Protein AF-A0A423WS74-F1 (afdb_monomer)

InterPro domains:
  IPR000537 UbiA prenyltransferase [PF01040] (97-238)
  IPR050475 Prenyltransferase/isoprenoid biosynthesis [PTHR42723] (94-233)

Solvent-accessible surface area (backbone atoms only — not comparable to full-atom values): 12911 Å² total; per-residue (Å²): 140,83,86,83,82,76,84,76,83,70,72,75,65,72,58,51,62,57,56,49,52,52,49,52,53,50,51,53,43,74,60,34,57,87,48,35,70,78,45,40,48,55,26,36,47,46,2,47,52,46,46,66,75,40,63,63,38,32,36,95,57,100,60,76,74,75,57,65,67,62,33,58,71,24,44,66,56,20,47,48,55,40,50,45,53,45,43,52,41,43,53,54,66,54,63,52,95,79,70,84,81,67,54,58,69,54,46,54,57,50,46,71,50,49,51,59,49,33,47,51,47,24,48,75,52,55,32,34,67,33,44,51,51,45,54,51,47,44,42,42,31,53,78,70,43,34,59,56,36,53,68,55,25,39,49,52,52,15,52,40,49,27,33,46,27,50,27,17,25,36,30,19,67,28,80,97,57,52,70,14,74,56,29,49,49,52,31,51,51,53,19,50,52,38,50,54,42,53,69,62,56,49,65,76,42,47,69,60,31,58,75,70,68,46,40,43,57,36,72,66,71,28,56,67,55,40,54,51,48,31,54,52,44,54,53,48,70,73,75,108

Sequence (240 aa):
MKSTDLPSPSLKGLFKPFSHIFFILHLIWDFVESDFVTFAVPNTAFGVIGAMASSVLVGEAPFPAQPTLQILQRLPNVVAFNVANLLVFDLANQRSPDSGKITMDQTRRCMLIVIPATLALNYALGPWRQGLFIMVLTWLYNDLRGGDEVFLRELIIAVAYGMFNSGSLIVAVGPGNSLSPLGLVWTVVVSGIILTTMQIQDLKDQDGDRTRGRKTIAVYLGEWVSRTSIAFFICFWSCS

Foldseek 3Di:
DDDDDDDDDDPVVVCVVVVVVVVVVVVLCVQCVVCCVVFLVVLLCLQLVVLVVACQQWPPDVDHRDPSVLLVVLSVLLSVLRSLLSSLLSLLQPCDCPPPPDGNVRSVVVNVVSLVVSLVSLVVLALNVLSVVSVVLSCCVRVVVLQQDALSVLLSVLVNSLSSNLSSNDSSNGPPIHTDPVNNVVSNLSSVLSSQAVLVVCLVCVVVCVVVVRDYCCNPVHVVVSVVSNVVSVVVSVPD

Nearest PDB structures (foldseek):
  4od4-assembly1_A  TM=6.468E-01  e=4.380E-03  Aeropyrum pernix K1
  7q83-assembly1_B  TM=3.026E-01  e=7.927E+00  Saccharomyces cerevisiae S288C
  7ytb-assembly1_A  TM=2.190E-01  e=6.893E+00  Bdellovibrio

Structure (mmCIF, N/CA/C/O backbone):
data_AF-A0A423WS74-F1
#
_entry.id   AF-A0A423WS74-F1
#
loop_
_atom_site.group_PDB
_atom_site.id
_atom_site.type_symbol
_atom_site.label_atom_id
_atom_site.label_alt_id
_atom_site.label_comp_id
_atom_site.label_asym_id
_atom_site.label_entity_id
_atom_site.label_seq_id
_atom_site.pdbx_PDB_ins_code
_atom_site.Cartn_x
_atom_site.Cartn_y
_atom_site.Cartn_z
_atom_site.occupancy
_atom_site.B_iso_or_equiv
_atom_site.auth_seq_id
_atom_site.auth_comp_id
_atom_site.auth_asym_id
_atom_site.auth_atom_id
_atom_site.pdbx_PDB_model_num
ATOM 1 N N . MET A 1 1 ? -6.230 69.027 -21.672 1.00 40.22 1 MET A N 1
ATOM 2 C CA . MET A 1 1 ? -5.255 67.919 -21.639 1.00 40.22 1 MET A CA 1
ATOM 3 C C . MET A 1 1 ? -5.550 67.096 -20.385 1.00 40.22 1 MET A C 1
ATOM 5 O O . MET A 1 1 ? -5.214 67.533 -19.296 1.00 40.22 1 MET A O 1
ATOM 9 N N . LYS A 1 2 ? -6.330 66.011 -20.506 1.00 37.56 2 LYS A N 1
ATOM 10 C CA . LYS A 1 2 ? -6.640 65.078 -19.404 1.00 37.56 2 LYS A CA 1
ATOM 11 C C . LYS A 1 2 ? -5.720 63.869 -19.580 1.00 37.56 2 LYS A C 1
ATOM 13 O O . LYS A 1 2 ? -5.834 63.193 -20.597 1.00 37.56 2 LYS A O 1
ATOM 18 N N . SER A 1 3 ? -4.802 63.655 -18.640 1.00 38.88 3 SER A N 1
ATOM 19 C CA . SER A 1 3 ? -3.981 62.443 -18.566 1.00 38.88 3 SER A CA 1
ATOM 20 C C . SER A 1 3 ? -4.847 61.299 -18.045 1.00 38.88 3 SER A C 1
ATOM 22 O O . SER A 1 3 ? -5.446 61.418 -16.978 1.00 38.88 3 SER A O 1
ATOM 24 N N . THR A 1 4 ? -4.970 60.235 -18.829 1.00 46.78 4 THR A N 1
ATOM 25 C CA . THR A 1 4 ? -5.604 58.970 -18.453 1.00 46.78 4 THR A CA 1
ATOM 26 C C . THR A 1 4 ? -4.542 58.046 -17.866 1.00 46.78 4 THR A C 1
ATOM 28 O O . THR A 1 4 ? -3.766 57.462 -18.622 1.00 46.78 4 THR A O 1
ATOM 31 N N . ASP A 1 5 ? -4.517 57.897 -16.543 1.00 45.22 5 ASP A N 1
ATOM 32 C CA . ASP A 1 5 ? -3.713 56.866 -15.885 1.00 45.22 5 ASP A CA 1
ATOM 33 C C . ASP A 1 5 ? -4.444 55.518 -15.970 1.00 45.22 5 ASP A C 1
ATOM 35 O O . ASP A 1 5 ? -5.556 55.349 -15.465 1.00 45.22 5 ASP A O 1
ATOM 39 N N . LEU A 1 6 ? -3.822 54.556 -16.654 1.00 49.06 6 LEU A N 1
ATOM 40 C CA . LEU A 1 6 ? -4.235 53.153 -16.674 1.00 49.06 6 LEU A CA 1
ATOM 41 C C . LEU A 1 6 ? -3.930 52.508 -15.309 1.00 49.06 6 LEU A C 1
ATOM 43 O O . LEU A 1 6 ? -2.833 52.712 -14.782 1.00 49.06 6 LEU A O 1
ATOM 47 N N . PRO A 1 7 ? -4.836 51.697 -14.732 1.00 47.56 7 PRO A N 1
ATOM 48 C CA . PRO A 1 7 ? -4.556 51.020 -13.474 1.00 47.56 7 PRO A CA 1
ATOM 49 C C . PRO A 1 7 ? -3.470 49.957 -13.671 1.00 47.56 7 PRO A C 1
ATOM 51 O O . PRO A 1 7 ? -3.565 49.091 -14.544 1.00 47.56 7 PRO A O 1
ATOM 54 N N . SER A 1 8 ? -2.438 50.013 -12.829 1.00 54.38 8 SER A N 1
ATOM 55 C CA . SER A 1 8 ? -1.399 48.992 -12.751 1.00 54.38 8 SER A CA 1
ATOM 56 C C . SER A 1 8 ? -1.984 47.670 -12.220 1.00 54.38 8 SER A C 1
ATOM 58 O O . SER A 1 8 ? -2.780 47.673 -11.274 1.00 54.38 8 SER A O 1
ATOM 60 N N . PRO A 1 9 ? -1.624 46.512 -12.803 1.00 50.22 9 PRO A N 1
ATOM 61 C CA . PRO A 1 9 ? -2.136 45.228 -12.344 1.00 50.22 9 PRO A CA 1
ATOM 62 C C . PRO A 1 9 ? -1.593 44.924 -10.942 1.00 50.22 9 PRO A C 1
ATOM 64 O O . PRO A 1 9 ? -0.385 44.903 -10.708 1.00 50.22 9 PRO A O 1
ATOM 67 N N . SER A 1 10 ? -2.492 44.688 -9.982 1.00 54.34 10 SER A N 1
ATOM 68 C CA . SER A 1 10 ? -2.097 44.400 -8.603 1.00 54.34 10 SER A CA 1
ATOM 69 C C . SER A 1 10 ? -1.362 43.052 -8.524 1.00 54.34 10 SER A C 1
ATOM 71 O O . SER A 1 10 ? -1.938 41.999 -8.807 1.00 54.34 10 SER A O 1
ATOM 73 N N . LEU A 1 11 ? -0.111 43.067 -8.055 1.00 54.25 11 LEU A N 1
ATOM 74 C CA . LEU A 1 11 ? 0.723 41.875 -7.822 1.00 54.25 11 LEU A CA 1
ATOM 75 C C . LEU A 1 11 ? 0.163 40.916 -6.746 1.00 54.25 11 LEU A C 1
ATOM 77 O O . LEU A 1 11 ? 0.663 39.806 -6.577 1.00 54.25 11 LEU A O 1
ATOM 81 N N . LYS A 1 12 ? -0.912 41.295 -6.039 1.00 48.72 12 LYS A N 1
ATOM 82 C CA . LYS A 1 12 ? -1.562 40.484 -4.990 1.00 48.72 12 LYS A CA 1
ATOM 83 C C . LYS A 1 12 ? -2.271 39.227 -5.522 1.00 48.72 12 LYS A C 1
ATOM 85 O O . LYS A 1 12 ? -2.597 38.341 -4.737 1.00 48.72 12 LYS A O 1
ATOM 90 N N . GLY A 1 13 ? -2.514 39.134 -6.832 1.00 49.34 13 GLY A N 1
ATOM 91 C CA . GLY A 1 13 ? -3.117 37.951 -7.460 1.00 49.34 13 GLY A CA 1
ATOM 92 C C . GLY A 1 13 ? -2.144 36.785 -7.671 1.00 49.34 13 GLY A C 1
ATOM 93 O O . GLY A 1 13 ? -2.571 35.635 -7.655 1.00 49.34 13 GLY A O 1
ATOM 94 N N . LEU A 1 14 ? -0.842 37.064 -7.811 1.00 48.81 14 LEU A N 1
ATOM 95 C CA . LEU A 1 14 ? 0.159 36.069 -8.221 1.00 48.81 14 LEU A CA 1
ATOM 96 C C . LEU A 1 14 ? 0.597 35.134 -7.075 1.00 48.81 14 LEU A C 1
ATOM 98 O O . LEU A 1 14 ? 1.000 34.002 -7.323 1.00 48.81 14 LEU A O 1
ATOM 102 N N . PHE A 1 15 ? 0.464 35.576 -5.819 1.00 50.53 15 PHE A N 1
ATOM 103 C CA . PHE A 1 15 ? 0.853 34.804 -4.627 1.00 50.53 15 PHE A CA 1
ATOM 104 C C . PHE A 1 15 ? -0.243 33.857 -4.097 1.00 50.53 15 PHE A C 1
ATOM 106 O O . PHE A 1 15 ? 0.057 32.941 -3.335 1.00 50.53 15 PHE A O 1
ATOM 113 N N . LYS A 1 16 ? -1.504 34.031 -4.520 1.00 54.81 16 LYS A N 1
ATOM 114 C CA . LYS A 1 16 ? -2.634 33.164 -4.133 1.00 54.81 16 LYS A CA 1
ATOM 115 C C . LYS A 1 16 ? -2.539 31.709 -4.629 1.00 54.81 16 LYS A C 1
ATOM 117 O O . LYS A 1 16 ? -2.790 30.808 -3.832 1.00 54.81 16 LYS A O 1
ATOM 122 N N . PRO A 1 17 ? -2.197 31.409 -5.898 1.00 60.09 17 PRO A N 1
ATOM 123 C CA . PRO A 1 17 ? -2.147 30.018 -6.362 1.00 60.09 17 PRO A CA 1
ATOM 124 C C . PRO A 1 17 ? -1.075 29.204 -5.630 1.00 60.09 17 PRO A C 1
ATOM 126 O O . PRO A 1 17 ? -1.306 28.047 -5.294 1.00 60.09 17 PRO A O 1
ATOM 129 N N . PHE A 1 18 ? 0.057 29.831 -5.304 1.00 61.19 18 PHE A N 1
ATOM 130 C CA . PHE A 1 18 ? 1.142 29.185 -4.571 1.00 61.19 18 PHE A CA 1
ATOM 131 C C . PHE A 1 18 ? 0.709 28.794 -3.149 1.00 61.19 18 PHE A C 1
ATOM 133 O O . PHE A 1 18 ? 0.946 27.664 -2.729 1.00 61.19 18 PHE A O 1
ATOM 140 N N . SER A 1 19 ? -0.027 29.666 -2.442 1.00 74.88 19 SER A N 1
ATOM 141 C CA . SER A 1 19 ? -0.588 29.323 -1.127 1.00 74.88 19 SER A CA 1
ATOM 142 C C . SER A 1 19 ? -1.640 28.212 -1.197 1.00 74.88 19 SER A C 1
ATOM 144 O O . SER A 1 19 ? -1.730 27.402 -0.280 1.00 74.88 19 SER A O 1
ATOM 146 N N . HIS A 1 20 ? -2.413 28.132 -2.286 1.00 78.69 20 HIS A N 1
ATOM 147 C CA . HIS A 1 20 ? -3.402 27.066 -2.473 1.00 78.69 20 HIS A CA 1
ATOM 148 C C . HIS A 1 20 ? -2.763 25.706 -2.770 1.00 78.69 20 HIS A C 1
ATOM 150 O O . HIS A 1 20 ? -3.229 24.703 -2.240 1.00 78.69 20 HIS A O 1
ATOM 156 N N . ILE A 1 21 ? -1.688 25.659 -3.563 1.00 82.31 21 ILE A N 1
ATOM 157 C CA . ILE A 1 21 ? -0.956 24.411 -3.828 1.00 82.31 21 ILE A CA 1
ATOM 158 C C . ILE A 1 21 ? -0.353 23.867 -2.533 1.00 82.31 21 ILE A C 1
ATOM 160 O O . ILE A 1 21 ? -0.563 22.701 -2.214 1.00 82.31 21 ILE A O 1
ATOM 164 N N . PHE A 1 22 ? 0.336 24.708 -1.755 1.00 85.31 22 PHE A N 1
ATOM 165 C CA . PHE A 1 22 ? 0.881 24.288 -0.463 1.00 85.31 22 PHE A CA 1
ATOM 166 C C . PHE A 1 22 ? -0.205 23.822 0.501 1.00 85.31 22 PHE A C 1
ATOM 168 O O . PHE A 1 22 ? -0.025 22.808 1.164 1.00 85.31 22 PHE A O 1
ATOM 175 N N . PHE A 1 23 ? -1.346 24.512 0.537 1.00 81.50 23 PHE A N 1
ATOM 176 C CA . PHE A 1 23 ? -2.487 24.084 1.337 1.00 81.50 23 PHE A CA 1
ATOM 177 C C . PHE A 1 23 ? -3.006 22.702 0.915 1.00 81.50 23 PHE A C 1
ATOM 179 O O . PHE A 1 23 ? -3.227 21.854 1.769 1.00 81.50 23 PHE A O 1
ATOM 186 N N . ILE A 1 24 ? -3.156 22.444 -0.389 1.00 82.38 24 ILE A N 1
ATOM 187 C CA . ILE A 1 24 ? -3.605 21.139 -0.897 1.00 82.38 24 ILE A CA 1
ATOM 188 C C . ILE A 1 24 ? -2.583 20.045 -0.578 1.00 82.38 24 ILE A C 1
ATOM 190 O O . ILE A 1 24 ? -2.973 18.968 -0.142 1.00 82.38 24 ILE A O 1
ATOM 194 N N . LEU A 1 25 ? -1.287 20.306 -0.761 1.00 86.75 25 LEU A N 1
ATOM 195 C CA . LEU A 1 25 ? -0.232 19.343 -0.432 1.00 86.75 25 LEU A CA 1
ATOM 196 C C . LEU A 1 25 ? -0.194 19.033 1.065 1.00 86.75 25 LEU A C 1
ATOM 198 O O . LEU A 1 25 ? -0.059 17.874 1.442 1.00 86.75 25 LEU A O 1
ATOM 202 N N . HIS A 1 26 ? -0.355 20.054 1.905 1.00 85.38 26 HIS A N 1
ATOM 203 C CA . HIS A 1 26 ? -0.438 19.882 3.348 1.00 85.38 26 HIS A CA 1
ATOM 204 C C . HIS A 1 26 ? -1.682 19.085 3.742 1.00 85.38 26 HIS A C 1
ATOM 206 O O . HIS A 1 26 ? -1.598 18.183 4.561 1.00 85.38 26 HIS A O 1
ATOM 212 N N . LEU A 1 27 ? -2.816 19.342 3.088 1.00 83.38 27 LEU A N 1
ATOM 213 C CA . LEU A 1 27 ? -4.037 18.583 3.314 1.00 83.38 27 LEU A CA 1
ATOM 214 C C . LEU A 1 27 ? -3.880 17.114 2.908 1.00 83.38 27 LEU A C 1
ATOM 216 O O . LEU A 1 27 ? -4.297 16.237 3.648 1.00 83.38 27 LEU A O 1
ATOM 220 N N . ILE A 1 28 ? -3.266 16.837 1.753 1.00 87.50 28 ILE A N 1
ATOM 221 C CA . ILE A 1 28 ? -2.959 15.465 1.324 1.00 87.50 28 ILE A CA 1
ATOM 222 C C . ILE A 1 28 ? -2.067 14.780 2.359 1.00 87.50 28 ILE A C 1
ATOM 224 O O . ILE A 1 28 ? -2.360 13.649 2.735 1.00 87.50 28 ILE A O 1
ATOM 228 N N . TRP A 1 29 ? -1.017 15.462 2.829 1.00 89.75 29 TRP A N 1
ATOM 229 C CA . TRP A 1 29 ? -0.141 14.945 3.879 1.00 89.75 29 TRP A CA 1
ATOM 230 C C . TRP A 1 29 ? -0.931 14.584 5.136 1.00 89.75 29 TRP A C 1
ATOM 232 O O . TRP A 1 29 ? -0.848 13.452 5.592 1.00 89.75 29 TRP A O 1
ATOM 242 N N . ASP A 1 30 ? -1.778 15.490 5.616 1.00 86.19 30 ASP A N 1
ATOM 243 C CA . ASP A 1 30 ? -2.631 15.288 6.787 1.00 86.19 30 ASP A CA 1
ATOM 244 C C . ASP A 1 30 ? -3.555 14.062 6.695 1.00 86.19 30 ASP A C 1
ATOM 246 O O . ASP A 1 30 ? -3.969 13.546 7.735 1.00 86.19 30 ASP A O 1
ATOM 250 N N . PHE A 1 31 ? -3.919 13.627 5.482 1.00 86.69 31 PHE A N 1
ATOM 251 C CA . PHE A 1 31 ? -4.701 12.407 5.267 1.00 86.69 31 PHE A CA 1
ATOM 252 C C . PHE A 1 31 ? -3.846 11.146 5.317 1.00 86.69 31 PHE A C 1
ATOM 254 O O . PHE A 1 31 ? -4.292 10.165 5.900 1.00 86.69 31 PHE A O 1
ATOM 261 N N . VAL A 1 32 ? -2.659 11.180 4.706 1.00 91.00 32 VAL A N 1
ATOM 262 C CA . VAL A 1 32 ? -1.828 9.982 4.510 1.00 91.00 32 VAL A CA 1
ATOM 263 C C . VAL A 1 32 ? -0.768 9.785 5.591 1.00 91.00 32 VAL A C 1
ATOM 265 O O . VAL A 1 32 ? -0.163 8.722 5.649 1.00 91.00 32 VAL A O 1
ATOM 268 N N . GLU A 1 33 ? -0.492 10.790 6.425 1.00 90.88 33 GLU A N 1
ATOM 269 C CA . GLU A 1 33 ? 0.627 10.807 7.378 1.00 90.88 33 GLU A CA 1
ATOM 270 C C . GLU A 1 33 ? 0.645 9.588 8.312 1.00 90.88 33 GLU A C 1
ATOM 272 O O . GLU A 1 33 ? 1.708 8.992 8.504 1.00 90.88 33 GLU A O 1
ATOM 277 N N . SER A 1 34 ? -0.514 9.188 8.851 1.00 85.38 34 SER A N 1
ATOM 278 C CA . SER A 1 34 ? -0.634 8.036 9.760 1.00 85.38 34 SER A CA 1
ATOM 279 C C . SER A 1 34 ? -0.198 6.727 9.111 1.00 85.38 34 SER A C 1
ATOM 281 O O . SER A 1 34 ? 0.434 5.892 9.757 1.00 85.38 34 SER A O 1
ATOM 283 N N . ASP A 1 35 ? -0.503 6.575 7.825 1.00 89.62 35 ASP A N 1
ATOM 284 C CA . ASP A 1 35 ? -0.332 5.335 7.077 1.00 89.62 35 ASP A CA 1
ATOM 285 C C . ASP A 1 35 ? 0.890 5.376 6.147 1.00 89.62 35 ASP A C 1
ATOM 287 O O . ASP A 1 35 ? 1.318 4.360 5.601 1.00 89.62 35 ASP A O 1
ATOM 291 N N . PHE A 1 36 ? 1.528 6.536 5.984 1.00 92.19 36 PHE A N 1
ATOM 292 C CA . PHE A 1 36 ? 2.637 6.718 5.052 1.00 92.19 36 PHE A CA 1
ATOM 293 C C . PHE A 1 36 ? 3.817 5.790 5.369 1.00 92.19 36 PHE A C 1
ATOM 295 O O . PHE A 1 36 ? 4.360 5.125 4.484 1.00 92.19 36 PHE A O 1
ATOM 302 N N . VAL A 1 37 ? 4.212 5.715 6.641 1.00 90.94 37 VAL A N 1
ATOM 303 C CA . VAL A 1 37 ? 5.351 4.887 7.069 1.00 90.94 37 VAL A CA 1
ATOM 304 C C . VAL A 1 37 ? 5.009 3.397 7.024 1.00 90.94 37 VAL A C 1
ATOM 306 O O . VAL A 1 37 ? 5.867 2.582 6.689 1.00 90.94 37 VAL A O 1
ATOM 309 N N . THR A 1 38 ? 3.767 3.028 7.334 1.00 86.62 38 THR A N 1
ATOM 310 C CA . THR A 1 38 ? 3.322 1.629 7.393 1.00 86.62 38 THR A CA 1
ATOM 311 C C . THR A 1 38 ? 2.962 1.065 6.017 1.00 86.62 38 THR A C 1
ATOM 313 O O . THR A 1 38 ? 3.148 -0.131 5.792 1.00 86.62 38 THR A O 1
ATOM 316 N N . PHE A 1 39 ? 2.524 1.900 5.070 1.00 90.25 39 PHE A N 1
ATOM 317 C CA . PHE A 1 39 ? 2.150 1.506 3.709 1.00 90.25 39 PHE A CA 1
ATOM 318 C C . PHE A 1 39 ? 3.102 2.041 2.639 1.00 90.25 39 PHE A C 1
ATOM 320 O O . PHE A 1 39 ? 3.725 1.255 1.923 1.00 90.25 39 PHE A O 1
ATOM 327 N N . ALA A 1 40 ? 3.217 3.359 2.470 1.00 93.69 40 ALA A N 1
ATOM 328 C CA . ALA A 1 40 ? 3.900 3.924 1.303 1.00 93.69 40 ALA A CA 1
ATOM 329 C C . ALA A 1 40 ? 5.400 3.583 1.274 1.00 93.69 40 ALA A C 1
ATOM 331 O O . ALA A 1 40 ? 5.934 3.251 0.212 1.00 93.69 40 ALA A O 1
ATOM 332 N N . VAL A 1 41 ? 6.069 3.610 2.432 1.00 94.56 41 VAL A N 1
ATOM 333 C CA . VAL A 1 41 ? 7.499 3.283 2.556 1.00 94.56 41 VAL A CA 1
ATOM 334 C C . VAL A 1 41 ? 7.812 1.833 2.158 1.00 94.56 41 VAL A C 1
ATOM 336 O O . VAL A 1 41 ? 8.617 1.658 1.239 1.00 94.56 41 VAL A O 1
ATOM 339 N N . PRO A 1 42 ? 7.213 0.785 2.764 1.00 94.69 42 PRO A N 1
ATOM 340 C CA . PRO A 1 42 ? 7.548 -0.595 2.409 1.00 94.69 42 PRO A CA 1
ATOM 341 C C . PRO A 1 42 ? 7.187 -0.949 0.963 1.00 94.69 42 PRO A C 1
ATOM 343 O O . PRO A 1 42 ? 7.981 -1.611 0.297 1.00 94.69 42 PRO A O 1
ATOM 346 N N . ASN A 1 43 ? 6.059 -0.461 0.436 1.00 97.12 43 ASN A N 1
ATOM 347 C CA . ASN A 1 43 ? 5.676 -0.720 -0.957 1.00 97.12 43 ASN A CA 1
ATOM 348 C C . ASN A 1 43 ? 6.622 -0.025 -1.956 1.00 97.12 43 ASN A C 1
ATOM 350 O O . ASN A 1 43 ? 7.025 -0.616 -2.962 1.00 97.12 43 ASN A O 1
ATOM 354 N N . THR A 1 44 ? 7.054 1.206 -1.651 1.00 96.88 44 THR A N 1
ATOM 355 C CA . THR A 1 44 ? 8.086 1.905 -2.435 1.00 96.88 44 THR A CA 1
ATOM 356 C C . THR A 1 44 ? 9.414 1.154 -2.388 1.00 96.88 44 THR A C 1
ATOM 358 O O . THR A 1 44 ? 10.050 0.965 -3.427 1.00 96.88 44 THR A O 1
ATOM 361 N N . ALA A 1 45 ? 9.822 0.692 -1.202 1.00 95.25 45 ALA A N 1
ATOM 362 C CA . ALA A 1 45 ? 11.049 -0.073 -1.020 1.00 95.25 45 ALA A CA 1
ATOM 363 C C . ALA A 1 45 ? 11.009 -1.385 -1.816 1.00 95.25 45 ALA A C 1
ATOM 365 O O . ALA A 1 45 ? 11.949 -1.659 -2.558 1.00 95.25 45 ALA A O 1
ATOM 366 N N . PHE A 1 46 ? 9.909 -2.143 -1.745 1.00 94.44 46 PHE A N 1
ATOM 367 C CA . PHE A 1 46 ? 9.721 -3.358 -2.540 1.00 94.44 46 PHE A CA 1
ATOM 368 C C . PHE A 1 46 ? 9.860 -3.075 -4.039 1.00 94.44 46 PHE A C 1
ATOM 370 O O . PHE A 1 46 ? 10.595 -3.775 -4.732 1.00 94.44 46 PHE A O 1
ATOM 377 N N . GLY A 1 47 ? 9.206 -2.023 -4.541 1.00 93.38 47 GLY A N 1
ATOM 378 C CA . GLY A 1 47 ? 9.269 -1.670 -5.957 1.00 93.38 47 GLY A CA 1
ATOM 379 C C . GLY A 1 47 ? 10.674 -1.292 -6.427 1.00 93.38 47 GLY A C 1
ATOM 380 O O . GLY A 1 47 ? 11.157 -1.815 -7.429 1.00 93.38 47 GLY A O 1
ATOM 381 N N . VAL A 1 48 ? 11.352 -0.403 -5.698 1.00 92.81 48 VAL A N 1
ATOM 382 C CA . VAL A 1 48 ? 12.666 0.131 -6.091 1.00 92.81 48 VAL A CA 1
ATOM 383 C C . VAL A 1 48 ? 13.773 -0.896 -5.883 1.00 92.81 48 VAL A C 1
ATOM 385 O O . VAL A 1 48 ? 14.556 -1.140 -6.799 1.00 92.81 48 VAL A O 1
ATOM 388 N N . ILE A 1 49 ? 13.824 -1.534 -4.711 1.00 92.00 49 ILE A N 1
ATOM 389 C CA . ILE A 1 49 ? 14.827 -2.562 -4.414 1.00 92.00 49 ILE A CA 1
ATOM 390 C C . ILE A 1 49 ? 14.583 -3.780 -5.304 1.00 92.00 49 ILE A C 1
ATOM 392 O O . ILE A 1 49 ? 15.537 -4.304 -5.870 1.00 92.00 49 ILE A O 1
ATOM 396 N N . GLY A 1 50 ? 13.325 -4.183 -5.511 1.00 90.12 50 GLY A N 1
ATOM 397 C CA . GLY A 1 50 ? 12.971 -5.260 -6.435 1.00 90.12 50 GLY A CA 1
ATOM 398 C C . GLY A 1 50 ? 13.402 -4.970 -7.875 1.00 90.12 50 GLY A C 1
ATOM 399 O O . GLY A 1 50 ? 13.947 -5.850 -8.535 1.00 90.12 50 GLY A O 1
ATOM 400 N N . ALA A 1 51 ? 13.247 -3.730 -8.349 1.00 88.62 51 ALA A N 1
ATOM 401 C CA . ALA A 1 51 ? 13.731 -3.327 -9.670 1.00 88.62 51 ALA A CA 1
ATOM 402 C C . ALA A 1 51 ? 15.268 -3.346 -9.765 1.00 88.62 51 ALA A C 1
ATOM 404 O O . ALA A 1 51 ? 15.820 -3.691 -10.808 1.00 88.62 51 ALA A O 1
ATOM 405 N N . MET A 1 52 ? 15.965 -2.982 -8.682 1.00 85.50 52 MET A N 1
ATOM 406 C CA . MET A 1 52 ? 17.432 -3.008 -8.606 1.00 85.50 52 MET A CA 1
ATOM 407 C C . MET A 1 52 ? 17.998 -4.426 -8.470 1.00 85.50 52 MET A C 1
ATOM 409 O O . MET A 1 52 ? 19.103 -4.686 -8.941 1.00 85.50 52 MET A O 1
ATOM 413 N N . ALA A 1 53 ? 17.253 -5.343 -7.850 1.00 78.25 53 ALA A N 1
ATOM 414 C CA . ALA A 1 53 ? 17.670 -6.708 -7.535 1.00 78.25 53 ALA A CA 1
ATOM 415 C C . ALA A 1 53 ? 17.764 -7.655 -8.751 1.00 78.25 53 ALA A C 1
ATOM 417 O O . ALA A 1 53 ? 17.954 -8.852 -8.549 1.00 78.25 53 ALA A O 1
ATOM 418 N N . SER A 1 54 ? 17.715 -7.124 -9.985 1.00 64.19 54 SER A N 1
ATOM 419 C CA . SER A 1 54 ? 17.927 -7.789 -11.287 1.00 64.19 54 SER A CA 1
ATOM 420 C C . SER A 1 54 ? 16.657 -8.017 -12.119 1.00 64.19 54 SER A C 1
ATOM 422 O O . SER A 1 54 ? 15.545 -8.148 -11.608 1.00 64.19 54 SER A O 1
ATOM 424 N N . SER A 1 55 ? 16.853 -8.138 -13.437 1.00 58.34 55 SER A N 1
ATOM 425 C CA . SER A 1 55 ? 15.857 -8.400 -14.488 1.00 58.34 55 SER A CA 1
ATOM 426 C C . SER A 1 55 ? 15.111 -9.736 -14.358 1.00 58.34 55 SER A C 1
ATOM 428 O O . SER A 1 55 ? 14.467 -10.150 -15.308 1.00 58.34 55 SER A O 1
ATOM 430 N N . VAL A 1 56 ? 15.218 -10.443 -13.227 1.00 65.25 56 VAL A N 1
ATOM 431 C CA . VAL A 1 56 ? 14.586 -11.754 -12.997 1.00 65.25 56 VAL A CA 1
ATOM 432 C C . VAL A 1 56 ? 13.193 -11.606 -12.385 1.00 65.25 56 VAL A C 1
ATOM 434 O O . VAL A 1 56 ? 12.358 -12.484 -12.572 1.00 65.25 56 VAL A O 1
ATOM 437 N N . LEU A 1 57 ? 12.903 -10.511 -11.667 1.00 66.50 57 LEU A N 1
ATOM 438 C CA . LEU A 1 57 ? 11.556 -10.217 -11.131 1.00 66.50 57 LEU A CA 1
ATOM 439 C C . LEU A 1 57 ? 10.620 -9.592 -12.174 1.00 66.50 57 LEU A C 1
ATOM 441 O O . LEU A 1 57 ? 9.402 -9.532 -12.001 1.00 66.50 57 LEU A O 1
ATOM 445 N N . VAL A 1 58 ? 11.204 -9.153 -13.276 1.00 65.56 58 VAL A N 1
ATOM 446 C CA . VAL A 1 58 ? 10.539 -8.633 -14.463 1.00 65.56 58 VAL A CA 1
ATOM 447 C C . VAL A 1 58 ? 10.668 -9.717 -15.525 1.00 65.56 58 VAL A C 1
ATOM 449 O O . VAL A 1 58 ? 11.670 -10.421 -15.539 1.00 65.56 58 VAL A O 1
ATOM 452 N N . GLY A 1 59 ? 9.636 -9.951 -16.338 1.00 58.38 59 GLY A N 1
ATOM 453 C CA . GLY A 1 59 ? 9.686 -10.972 -17.392 1.00 58.38 59 GLY A CA 1
ATOM 454 C C . GLY A 1 59 ? 10.868 -10.752 -18.340 1.00 58.38 59 GLY A C 1
ATOM 455 O O . GLY A 1 59 ? 11.524 -9.715 -18.260 1.00 58.38 59 GLY A O 1
ATOM 456 N N . GLU A 1 60 ? 11.123 -11.703 -19.246 1.00 53.12 60 GLU A N 1
ATOM 457 C CA . GLU A 1 60 ? 12.111 -11.557 -20.326 1.00 53.12 60 GLU A CA 1
ATOM 458 C C . GLU A 1 60 ? 11.756 -10.350 -21.209 1.00 53.12 60 GLU A C 1
ATOM 460 O O . GLU A 1 60 ? 11.119 -10.458 -22.255 1.00 53.12 60 GLU A O 1
ATOM 465 N N . ALA A 1 61 ? 12.102 -9.153 -20.750 1.00 49.88 61 ALA A N 1
ATOM 466 C CA . ALA A 1 61 ? 12.001 -7.953 -21.534 1.00 49.88 61 ALA A CA 1
ATOM 467 C C . ALA A 1 61 ? 13.083 -8.053 -22.616 1.00 49.88 61 ALA A C 1
ATOM 469 O O . ALA A 1 61 ? 14.213 -8.445 -22.317 1.00 49.88 61 ALA A O 1
ATOM 470 N N . PRO A 1 62 ? 12.806 -7.636 -23.859 1.00 48.03 62 PRO A N 1
ATOM 471 C CA . PRO A 1 62 ? 13.814 -7.590 -24.920 1.00 48.03 62 PRO A CA 1
ATOM 472 C C . PRO A 1 62 ? 14.938 -6.565 -24.653 1.00 48.03 62 PRO A C 1
ATOM 474 O O . PRO A 1 62 ? 15.764 -6.313 -25.527 1.00 48.03 62 PRO A O 1
ATOM 477 N N . PHE A 1 63 ? 14.974 -5.953 -23.465 1.00 51.62 63 PHE A N 1
ATOM 478 C CA . PHE A 1 63 ? 15.871 -4.870 -23.091 1.00 51.62 63 PHE A CA 1
ATOM 479 C C . PHE A 1 63 ? 16.756 -5.274 -21.902 1.00 51.62 63 PHE A C 1
ATOM 481 O O . PHE A 1 63 ? 16.273 -5.923 -20.974 1.00 51.62 63 PHE A O 1
ATOM 488 N N . PRO A 1 64 ? 18.042 -4.876 -21.900 1.00 56.00 64 PRO A N 1
ATOM 489 C CA . PRO A 1 64 ? 18.964 -5.184 -20.812 1.00 56.00 64 PRO A CA 1
ATOM 490 C C . PRO A 1 64 ? 18.490 -4.581 -19.484 1.00 56.00 64 PRO A C 1
ATOM 492 O O . PRO A 1 64 ? 17.707 -3.626 -19.462 1.00 56.00 64 PRO A O 1
ATOM 495 N N . ALA A 1 65 ? 19.006 -5.133 -18.379 1.00 62.28 65 ALA A N 1
ATOM 496 C CA . ALA A 1 65 ? 18.802 -4.602 -17.035 1.00 62.28 65 ALA A CA 1
ATOM 497 C C . ALA A 1 65 ? 18.949 -3.070 -17.034 1.00 62.28 65 ALA A C 1
ATOM 499 O O . ALA A 1 65 ? 19.956 -2.526 -17.497 1.00 62.28 65 ALA A O 1
ATOM 500 N N . GLN A 1 66 ? 17.909 -2.376 -16.566 1.00 68.38 66 GLN A N 1
ATOM 501 C CA . GLN A 1 66 ? 17.866 -0.917 -16.581 1.00 68.38 66 GLN A CA 1
ATOM 502 C C . GLN A 1 66 ? 18.957 -0.373 -15.644 1.00 68.38 66 GLN A C 1
ATOM 504 O O . GLN A 1 66 ? 19.096 -0.876 -14.526 1.00 68.38 66 GLN A O 1
ATOM 509 N N . PRO A 1 67 ? 19.722 0.659 -16.043 1.00 79.12 67 PRO A N 1
ATOM 510 C CA . PRO A 1 67 ? 20.713 1.263 -15.162 1.00 79.12 67 PRO A CA 1
ATOM 511 C C . PRO A 1 67 ? 20.073 1.730 -13.851 1.00 79.12 67 PRO A C 1
ATOM 513 O O . PRO A 1 67 ? 19.022 2.373 -13.876 1.00 79.12 67 PRO A O 1
ATOM 516 N N . THR A 1 68 ? 20.738 1.496 -12.716 1.00 83.81 68 THR A N 1
ATOM 517 C CA . THR A 1 68 ? 20.261 1.899 -11.378 1.00 83.81 68 THR A CA 1
ATOM 518 C C . THR A 1 68 ? 19.815 3.359 -11.325 1.00 83.81 68 THR A C 1
ATOM 520 O O . THR A 1 68 ? 18.803 3.682 -10.710 1.00 83.81 68 THR A O 1
ATOM 523 N N . LEU A 1 69 ? 20.522 4.247 -12.029 1.00 86.50 69 LEU A N 1
ATOM 524 C CA . LEU A 1 69 ? 20.162 5.661 -12.113 1.00 86.50 69 LEU A CA 1
ATOM 525 C C . LEU A 1 69 ? 18.761 5.883 -12.707 1.00 86.50 69 LEU A C 1
ATOM 527 O O . LEU A 1 69 ? 18.027 6.729 -12.207 1.00 86.50 69 LEU A O 1
ATOM 531 N N . GLN A 1 70 ? 18.366 5.119 -13.728 1.00 87.12 70 GLN A N 1
ATOM 532 C CA . GLN A 1 70 ? 17.037 5.241 -14.338 1.00 87.12 70 GLN A CA 1
ATOM 533 C C . GLN A 1 70 ? 15.933 4.743 -13.400 1.00 87.12 70 GLN A C 1
ATOM 535 O O . GLN A 1 70 ? 14.849 5.320 -13.371 1.00 87.12 70 GLN A O 1
ATOM 540 N N . ILE A 1 71 ? 16.215 3.715 -12.595 1.00 89.88 71 ILE A N 1
ATOM 541 C CA . ILE A 1 71 ? 15.294 3.237 -11.554 1.00 89.88 71 ILE A CA 1
ATOM 542 C C . ILE A 1 71 ? 15.114 4.323 -10.486 1.00 89.88 71 ILE A C 1
ATOM 544 O O . ILE A 1 71 ? 13.988 4.686 -10.151 1.00 89.88 71 ILE A O 1
ATOM 548 N N . LEU A 1 72 ? 16.213 4.911 -10.001 1.00 91.25 72 LEU A N 1
ATOM 549 C CA . LEU A 1 72 ? 16.168 5.981 -9.000 1.00 91.25 72 LEU A CA 1
ATOM 550 C C . LEU A 1 72 ? 15.473 7.246 -9.520 1.00 91.25 72 LEU A C 1
ATOM 552 O O . LEU A 1 72 ? 14.738 7.887 -8.775 1.00 91.25 72 LEU A O 1
ATOM 556 N N . GLN A 1 73 ? 15.623 7.579 -10.804 1.00 94.12 73 GLN A N 1
ATOM 557 C CA . GLN A 1 73 ? 14.880 8.676 -11.438 1.00 94.12 73 GLN A CA 1
ATOM 558 C C . GLN A 1 73 ? 13.360 8.450 -11.437 1.00 94.12 73 GLN A C 1
ATOM 560 O O . GLN A 1 73 ? 12.604 9.418 -11.501 1.00 94.12 73 GLN A O 1
ATOM 565 N N . ARG A 1 74 ? 12.897 7.197 -11.334 1.00 94.44 74 ARG A N 1
ATOM 566 C CA . ARG A 1 74 ? 11.473 6.848 -11.226 1.00 94.44 74 ARG A CA 1
ATOM 567 C C . ARG A 1 74 ? 10.978 6.769 -9.783 1.00 94.44 74 ARG A C 1
ATOM 569 O O . ARG A 1 74 ? 9.772 6.647 -9.592 1.00 94.44 74 ARG A O 1
ATOM 576 N N . LEU A 1 75 ? 11.845 6.905 -8.775 1.00 95.88 75 LEU A N 1
ATOM 577 C CA . LEU A 1 75 ? 11.446 6.925 -7.362 1.00 95.88 75 LEU A CA 1
ATOM 578 C C . LEU A 1 75 ? 10.290 7.908 -7.081 1.00 95.88 75 LEU A C 1
ATOM 580 O O . LEU A 1 75 ? 9.326 7.487 -6.441 1.00 95.88 75 LEU A O 1
ATOM 584 N N . PRO A 1 76 ? 10.289 9.159 -7.593 1.00 97.00 76 PRO A N 1
ATOM 585 C CA . PRO A 1 76 ? 9.162 10.068 -7.384 1.00 97.00 76 PRO A CA 1
ATOM 586 C C . PRO A 1 76 ? 7.841 9.528 -7.943 1.00 97.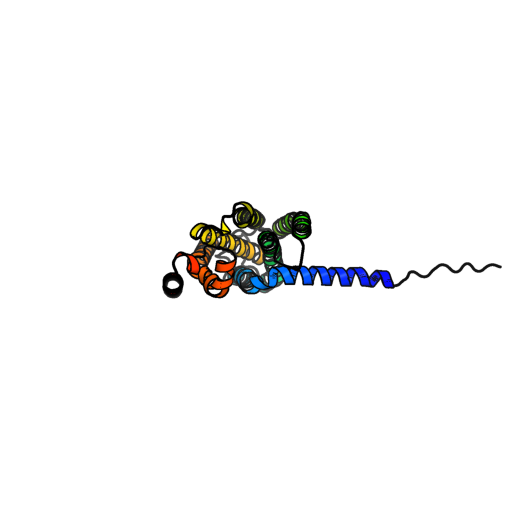00 76 PRO A C 1
ATOM 588 O O . PRO A 1 76 ? 6.796 9.720 -7.329 1.00 97.00 76 PRO A O 1
ATOM 591 N N . ASN A 1 77 ? 7.879 8.805 -9.066 1.00 97.44 77 ASN A N 1
ATOM 592 C CA . ASN A 1 77 ? 6.690 8.196 -9.663 1.00 97.44 77 ASN A CA 1
ATOM 593 C C . ASN A 1 77 ? 6.185 7.014 -8.831 1.00 97.44 77 ASN A C 1
ATOM 595 O O . ASN A 1 77 ? 4.977 6.850 -8.682 1.00 97.44 77 ASN A O 1
ATOM 599 N N . VAL A 1 78 ? 7.091 6.208 -8.269 1.00 97.75 78 VAL A N 1
ATOM 600 C CA . VAL A 1 78 ? 6.727 5.113 -7.355 1.00 97.75 78 VAL A CA 1
ATOM 601 C C . VAL A 1 78 ? 6.057 5.679 -6.102 1.00 97.75 78 VAL A C 1
ATOM 603 O O . VAL A 1 78 ? 5.000 5.200 -5.696 1.00 97.75 78 VAL A O 1
ATOM 606 N N . VAL A 1 79 ? 6.619 6.740 -5.519 1.00 97.56 79 VAL A N 1
ATOM 607 C CA . VAL A 1 79 ? 6.014 7.426 -4.368 1.00 97.56 79 VAL A CA 1
ATOM 608 C C . VAL A 1 79 ? 4.661 8.031 -4.748 1.00 97.56 79 VAL A C 1
ATOM 610 O O . VAL A 1 79 ? 3.694 7.842 -4.017 1.00 97.56 79 VAL A O 1
ATOM 613 N N . ALA A 1 80 ? 4.552 8.689 -5.906 1.00 97.31 80 ALA A N 1
ATOM 614 C CA . ALA A 1 80 ? 3.293 9.260 -6.386 1.00 97.31 80 ALA A CA 1
ATOM 615 C C . ALA A 1 80 ? 2.206 8.191 -6.583 1.00 97.31 80 ALA A C 1
ATOM 617 O O . ALA A 1 80 ? 1.067 8.407 -6.177 1.00 97.31 80 ALA A O 1
ATOM 618 N N . PHE A 1 81 ? 2.556 7.028 -7.144 1.00 98.06 81 PHE A N 1
ATOM 619 C CA . PHE A 1 81 ? 1.654 5.881 -7.254 1.00 98.06 81 PHE A CA 1
ATOM 620 C C . PHE A 1 81 ? 1.144 5.438 -5.875 1.00 98.06 81 PHE A C 1
ATOM 622 O O . PHE A 1 81 ? -0.065 5.312 -5.680 1.00 98.06 81 PHE A O 1
ATOM 629 N N . ASN A 1 82 ? 2.044 5.248 -4.905 1.00 98.31 82 ASN A N 1
ATOM 630 C CA . ASN A 1 82 ? 1.666 4.817 -3.559 1.00 98.31 82 ASN A CA 1
ATOM 631 C C . ASN A 1 82 ? 0.787 5.859 -2.854 1.00 98.31 82 ASN A C 1
ATOM 633 O O . ASN A 1 82 ? -0.302 5.526 -2.398 1.00 98.31 82 ASN A O 1
ATOM 637 N N . VAL A 1 83 ? 1.208 7.126 -2.829 1.00 97.56 83 VAL A N 1
ATOM 638 C CA . VAL A 1 83 ? 0.483 8.215 -2.153 1.00 97.56 83 VAL A CA 1
ATOM 639 C C . VAL A 1 83 ? -0.886 8.464 -2.782 1.00 97.56 83 VAL A C 1
ATOM 641 O O . VAL A 1 83 ? -1.855 8.649 -2.056 1.00 97.56 83 VAL A O 1
ATOM 644 N N . ALA A 1 84 ? -1.011 8.440 -4.111 1.00 97.56 84 ALA A N 1
ATOM 645 C CA . ALA A 1 84 ? -2.290 8.708 -4.770 1.00 97.56 84 ALA A CA 1
ATOM 646 C C . ALA A 1 84 ? -3.337 7.616 -4.508 1.00 97.56 84 ALA A C 1
ATOM 648 O O . ALA A 1 84 ? -4.522 7.919 -4.355 1.00 97.56 84 ALA A O 1
ATOM 649 N N . ASN A 1 85 ? -2.917 6.349 -4.463 1.00 98.19 85 ASN A N 1
ATOM 650 C CA . ASN A 1 85 ? -3.811 5.238 -4.137 1.00 98.19 85 ASN A CA 1
ATOM 651 C C . ASN A 1 85 ? -4.114 5.184 -2.630 1.00 98.19 85 ASN A C 1
ATOM 653 O O . ASN A 1 85 ? -5.267 4.957 -2.265 1.00 98.19 85 ASN A O 1
ATOM 657 N N . LEU A 1 86 ? -3.125 5.462 -1.772 1.00 96.50 86 LEU A N 1
ATOM 658 C CA . LEU A 1 86 ? -3.307 5.561 -0.321 1.00 96.50 86 LEU A CA 1
ATOM 659 C C . LEU A 1 86 ? -4.283 6.689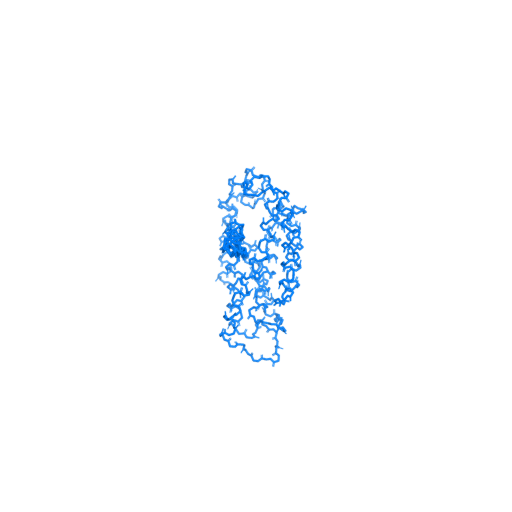 0.047 1.00 96.50 86 LEU A C 1
ATOM 661 O O . LEU A 1 86 ? -5.238 6.456 0.774 1.00 96.50 86 LEU A O 1
ATOM 665 N N . LEU A 1 87 ? -4.157 7.861 -0.581 1.00 95.50 87 LEU A N 1
ATOM 666 C CA . LEU A 1 87 ? -5.079 8.981 -0.384 1.00 95.50 87 LEU A CA 1
ATOM 667 C C . LEU A 1 87 ? -6.541 8.601 -0.673 1.00 95.50 87 LEU A C 1
ATOM 669 O O . LEU A 1 87 ? -7.444 9.041 0.035 1.00 95.50 87 LEU A O 1
ATOM 673 N N . VAL A 1 88 ? -6.801 7.791 -1.708 1.00 96.00 88 VAL A N 1
ATOM 674 C CA . VAL A 1 88 ? -8.166 7.309 -1.987 1.00 96.00 88 VAL A CA 1
ATOM 675 C C . VAL A 1 88 ? -8.669 6.416 -0.855 1.00 96.00 88 VAL A C 1
ATOM 677 O O . VAL A 1 88 ? -9.824 6.554 -0.449 1.00 96.00 88 VAL A O 1
ATOM 680 N N . PHE A 1 89 ? -7.819 5.515 -0.361 1.00 94.75 89 PHE A N 1
ATOM 681 C CA . PHE A 1 89 ? -8.150 4.636 0.755 1.00 94.75 89 PHE A CA 1
ATOM 682 C C . PHE A 1 89 ? -8.445 5.434 2.031 1.00 94.75 89 PHE A C 1
ATOM 684 O O . PHE A 1 89 ? -9.504 5.240 2.628 1.00 94.75 89 PHE A O 1
ATOM 691 N N . ASP A 1 90 ? -7.595 6.394 2.390 1.00 91.94 90 ASP A N 1
ATOM 692 C CA . ASP A 1 90 ? -7.752 7.187 3.613 1.00 91.94 90 ASP A CA 1
ATOM 693 C C . ASP A 1 90 ? -8.996 8.072 3.557 1.00 91.94 90 ASP A C 1
ATOM 695 O O . ASP A 1 90 ? -9.776 8.122 4.510 1.00 91.94 90 ASP A O 1
ATOM 699 N N . LEU A 1 91 ? -9.263 8.704 2.409 1.00 90.75 91 LEU A N 1
ATOM 700 C CA . LEU A 1 91 ? -10.505 9.451 2.197 1.00 90.75 91 LEU A CA 1
ATOM 701 C C . LEU A 1 91 ? -11.743 8.549 2.309 1.00 90.75 91 LEU A C 1
ATOM 703 O O . LEU A 1 91 ? -12.765 8.978 2.846 1.00 90.75 91 LEU A O 1
ATOM 707 N N . ALA A 1 92 ? -11.678 7.307 1.819 1.00 90.62 92 ALA A N 1
ATOM 708 C CA . ALA A 1 92 ? -12.780 6.353 1.940 1.00 90.62 92 ALA A CA 1
ATOM 709 C C . ALA A 1 92 ? -13.001 5.911 3.397 1.00 90.62 92 ALA A C 1
ATOM 711 O O . ALA A 1 92 ? -14.143 5.874 3.858 1.00 90.62 92 ALA A O 1
ATOM 712 N N . ASN A 1 93 ? -11.916 5.644 4.124 1.00 86.00 93 ASN A N 1
ATOM 713 C CA . ASN A 1 93 ? -11.916 5.197 5.519 1.00 86.00 93 ASN A CA 1
ATOM 714 C C . ASN A 1 93 ? -12.351 6.305 6.495 1.00 86.00 93 ASN A C 1
ATOM 716 O O . ASN A 1 93 ? -12.959 6.038 7.531 1.00 86.00 93 ASN A O 1
ATOM 720 N N . GLN A 1 94 ? -12.119 7.573 6.147 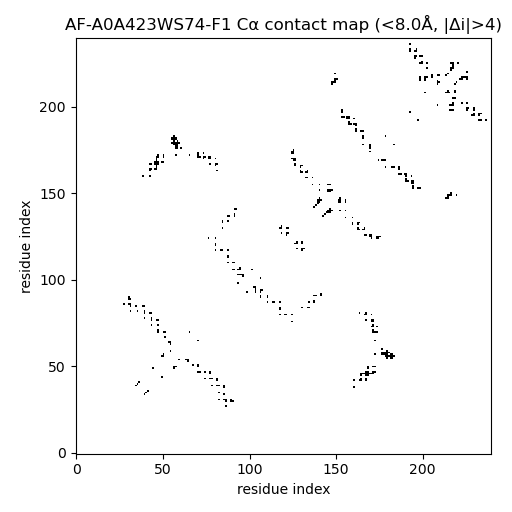1.00 75.62 94 GLN A N 1
ATOM 721 C CA . GLN A 1 94 ? -12.527 8.730 6.947 1.00 75.62 94 GLN A CA 1
ATOM 722 C C . GLN A 1 94 ? -13.972 9.201 6.703 1.00 75.62 94 GLN A C 1
ATOM 724 O O . GLN A 1 94 ? -14.362 10.259 7.191 1.00 75.62 94 GLN A O 1
ATOM 729 N N . ARG A 1 95 ? -14.823 8.423 6.019 1.00 64.88 95 ARG A N 1
ATOM 730 C CA . ARG A 1 95 ? -16.262 8.734 5.863 1.00 64.88 95 ARG A CA 1
ATOM 731 C C . ARG A 1 95 ? -17.085 8.626 7.161 1.00 64.88 95 ARG A C 1
ATOM 733 O O . ARG A 1 95 ? -18.306 8.732 7.108 1.00 64.88 95 ARG A O 1
ATOM 740 N N . SER A 1 96 ? -16.440 8.420 8.308 1.00 55.31 96 SER A N 1
ATOM 741 C CA . SER A 1 96 ? -17.090 8.368 9.618 1.00 55.31 96 SER A CA 1
ATOM 742 C C . SER A 1 96 ? -17.075 9.756 10.295 1.00 55.31 96 SER A C 1
ATOM 744 O O . SER A 1 96 ? -16.117 10.499 10.086 1.00 55.31 96 SER A O 1
ATOM 746 N N . PRO A 1 97 ? -18.088 10.134 11.101 1.00 46.72 97 PRO A N 1
ATOM 747 C CA . PRO A 1 97 ? -18.340 11.524 11.527 1.00 46.72 97 PRO A CA 1
ATOM 748 C C . PRO A 1 97 ? -17.236 12.245 12.330 1.00 46.72 97 PRO A C 1
ATOM 750 O O . PRO A 1 97 ? -17.310 13.462 12.479 1.00 46.72 97 PRO A O 1
ATOM 753 N N . ASP A 1 98 ? -16.220 11.536 12.830 1.00 50.72 98 ASP A N 1
ATOM 754 C CA . ASP A 1 98 ? -15.358 12.012 13.926 1.00 50.72 98 ASP A CA 1
ATOM 755 C C . ASP A 1 98 ? -13.950 12.500 13.524 1.00 50.72 98 ASP A C 1
ATOM 757 O O . ASP A 1 98 ? -13.119 12.743 14.397 1.00 50.72 98 ASP A O 1
ATOM 761 N N . SER A 1 99 ? -13.620 12.665 12.236 1.00 53.88 99 SER A N 1
ATOM 762 C CA . SER A 1 99 ? -12.247 13.056 11.843 1.00 53.88 99 SER A CA 1
ATOM 763 C C . SER A 1 99 ? -11.925 14.551 12.008 1.00 53.88 99 SER A C 1
ATOM 765 O O . SER A 1 99 ? -10.765 14.939 11.887 1.00 53.88 99 SER A O 1
ATOM 767 N N . GLY A 1 100 ? -12.918 15.404 12.295 1.00 55.16 100 GLY A N 1
ATOM 768 C CA . GLY A 1 100 ? -12.755 16.806 12.721 1.00 55.16 100 GLY A CA 1
ATOM 769 C C . GLY A 1 100 ? -12.139 17.793 11.711 1.00 55.16 100 GLY A C 1
ATOM 770 O O . GLY A 1 100 ? -12.308 18.999 11.876 1.00 55.16 100 GLY A O 1
ATOM 771 N N . LYS A 1 101 ? -11.457 17.320 10.658 1.00 62.47 101 LYS A N 1
ATOM 772 C CA . LYS A 1 101 ? -10.737 18.157 9.680 1.00 62.47 101 LYS A CA 1
ATOM 773 C C . LYS A 1 101 ? -11.564 18.495 8.435 1.00 62.47 101 LYS A C 1
ATOM 775 O O . LYS A 1 101 ? -11.460 19.604 7.916 1.00 62.47 101 LYS A O 1
ATOM 780 N N . ILE A 1 102 ? -12.380 17.555 7.950 1.00 71.75 102 ILE A N 1
ATOM 781 C CA . ILE A 1 102 ? -13.218 17.698 6.749 1.00 71.75 102 ILE A CA 1
ATOM 782 C C . ILE A 1 102 ? -14.582 17.039 6.996 1.00 71.75 102 ILE A C 1
ATOM 784 O O . ILE A 1 102 ? -14.664 15.967 7.585 1.00 71.75 102 ILE A O 1
ATOM 788 N N . THR A 1 103 ? -15.667 17.669 6.535 1.00 77.94 103 THR A N 1
ATOM 789 C CA . THR A 1 103 ? -17.021 17.090 6.615 1.00 77.94 103 THR A CA 1
ATOM 790 C C . THR A 1 103 ? -17.193 15.900 5.666 1.00 77.94 103 THR A C 1
ATOM 792 O O . THR A 1 103 ? -16.591 15.857 4.595 1.00 77.94 103 THR A O 1
ATOM 795 N N . MET A 1 104 ? -18.098 14.969 5.984 1.00 79.25 104 MET A N 1
ATOM 796 C CA . MET A 1 104 ? -18.395 13.819 5.111 1.00 79.25 104 MET A CA 1
ATOM 797 C C . MET A 1 104 ? -18.745 14.232 3.670 1.00 79.25 104 MET A C 1
ATOM 799 O O . MET A 1 104 ? -18.293 13.601 2.713 1.00 79.25 104 MET A O 1
ATOM 803 N N . ASP A 1 105 ? -19.500 15.321 3.499 1.00 82.38 105 ASP A N 1
ATOM 804 C CA . ASP A 1 105 ? -19.863 15.844 2.179 1.00 82.38 105 ASP A CA 1
ATOM 805 C C . ASP A 1 105 ? -18.659 16.385 1.408 1.00 82.38 105 ASP A C 1
ATOM 807 O O . ASP A 1 105 ? -18.552 16.183 0.195 1.00 82.38 105 ASP A O 1
ATOM 811 N N . GLN A 1 106 ? -17.738 17.063 2.093 1.00 84.12 106 GLN A N 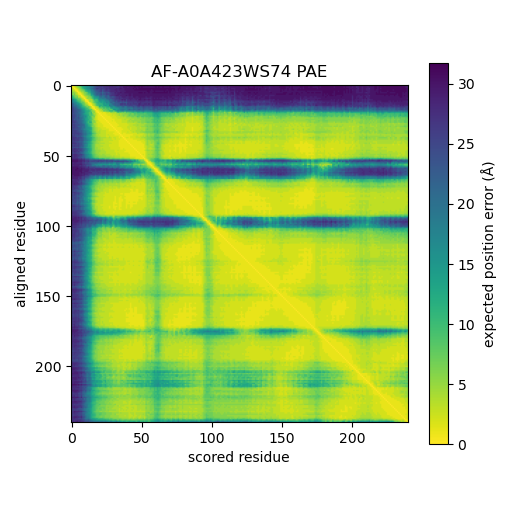1
ATOM 812 C CA . GLN A 1 106 ? -16.495 17.522 1.484 1.00 84.12 106 GLN A CA 1
ATOM 813 C C . GLN A 1 106 ? -15.615 16.331 1.093 1.00 84.12 106 GLN A C 1
ATOM 815 O O . GLN A 1 106 ? -15.171 16.287 -0.051 1.00 84.12 106 GLN A O 1
ATOM 820 N N . THR A 1 107 ? -15.447 15.330 1.964 1.00 84.25 107 THR A N 1
ATOM 821 C CA . THR A 1 107 ? -14.706 14.096 1.655 1.00 84.25 107 THR A CA 1
ATOM 822 C C . THR A 1 107 ? -15.297 13.395 0.434 1.00 84.25 107 THR A C 1
ATOM 824 O O . THR A 1 107 ? -14.582 13.102 -0.525 1.00 84.25 107 THR A O 1
ATOM 827 N N . ARG A 1 108 ? -16.626 13.221 0.390 1.00 87.38 108 ARG A N 1
ATOM 828 C CA . ARG A 1 108 ? -17.332 12.662 -0.772 1.00 87.38 108 ARG A CA 1
ATOM 829 C C . ARG A 1 108 ? -17.044 13.463 -2.047 1.00 87.38 108 ARG A C 1
ATOM 831 O O . ARG A 1 108 ? -16.742 12.868 -3.080 1.00 87.38 108 ARG A O 1
ATOM 838 N N . ARG A 1 109 ? -17.158 14.796 -2.008 1.00 88.69 109 ARG A N 1
ATOM 839 C CA . ARG A 1 109 ? -16.898 15.662 -3.175 1.00 88.69 109 ARG A CA 1
ATOM 840 C C . ARG A 1 109 ? -15.441 15.592 -3.624 1.00 88.69 109 ARG A C 1
ATOM 842 O O . ARG A 1 109 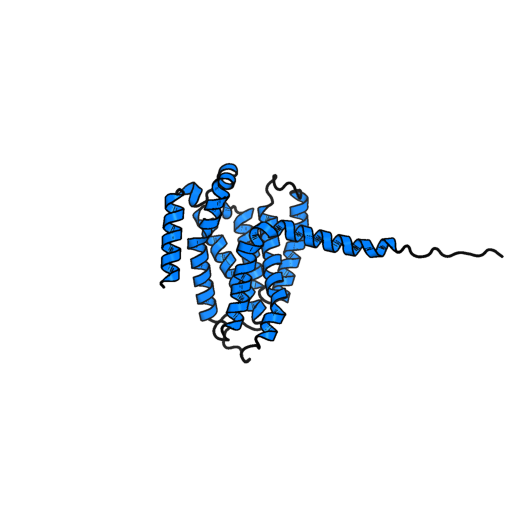? -15.199 15.532 -4.824 1.00 88.69 109 ARG A O 1
ATOM 849 N N . CYS A 1 110 ? -14.492 15.539 -2.692 1.00 89.31 110 CYS A N 1
ATOM 850 C CA . CYS A 1 110 ? -13.079 15.334 -2.999 1.00 89.31 110 CYS A CA 1
ATOM 851 C C . CYS A 1 110 ? -12.862 14.002 -3.722 1.00 89.31 110 CYS A C 1
ATOM 853 O O . CYS A 1 110 ? -12.209 13.974 -4.762 1.00 89.31 110 CYS A O 1
ATOM 855 N N . MET A 1 111 ? -13.475 12.913 -3.251 1.00 91.56 111 MET A N 1
ATOM 856 C CA . MET A 1 111 ? -13.344 11.595 -3.883 1.00 91.56 111 MET A CA 1
ATOM 857 C C . MET A 1 111 ? -13.857 11.553 -5.331 1.00 91.56 111 MET A C 1
ATOM 859 O O . MET A 1 111 ? -13.298 10.805 -6.131 1.00 91.56 111 MET A O 1
ATOM 863 N N . LEU A 1 112 ? -14.845 12.381 -5.705 1.00 93.69 112 LEU A N 1
ATOM 864 C CA . LEU A 1 112 ? -15.300 12.502 -7.104 1.00 93.69 112 LEU A CA 1
ATOM 865 C C . LEU A 1 112 ? -14.197 12.994 -8.052 1.00 93.69 112 LEU A C 1
ATOM 867 O O . LEU A 1 112 ? -14.273 12.737 -9.249 1.00 93.69 112 LEU A O 1
ATOM 871 N N . ILE A 1 113 ? -13.190 13.696 -7.529 1.00 94.75 113 ILE A N 1
ATOM 872 C CA . ILE A 1 113 ? -12.045 14.208 -8.291 1.00 94.75 113 ILE A CA 1
ATOM 873 C C . ILE A 1 113 ? -10.828 13.299 -8.100 1.00 94.75 113 ILE A C 1
ATOM 875 O O . ILE A 1 113 ? -10.169 12.938 -9.075 1.00 94.75 113 ILE A O 1
ATOM 879 N N . VAL A 1 114 ? -10.543 12.903 -6.856 1.00 95.00 114 VAL A N 1
ATOM 880 C CA . VAL A 1 114 ? -9.348 12.123 -6.512 1.00 95.00 114 VAL A CA 1
ATOM 881 C C . VAL A 1 114 ? -9.390 10.733 -7.149 1.00 95.00 114 VAL A C 1
ATOM 883 O O . VAL A 1 114 ? -8.381 10.316 -7.699 1.00 95.00 114 VAL A O 1
ATOM 886 N N . ILE A 1 115 ? -10.536 10.038 -7.174 1.00 97.00 115 ILE A N 1
ATOM 887 C CA . ILE A 1 115 ? -10.612 8.698 -7.786 1.00 97.00 115 ILE A CA 1
ATOM 888 C C . ILE A 1 115 ? -10.268 8.742 -9.289 1.00 97.00 115 ILE A C 1
ATOM 890 O O . ILE A 1 115 ? -9.353 8.020 -9.697 1.00 97.00 115 ILE A O 1
ATOM 894 N N . PRO A 1 116 ? -10.920 9.579 -10.132 1.00 98.06 116 PRO A N 1
ATOM 895 C CA . PRO A 1 116 ? -10.535 9.696 -11.537 1.00 98.06 116 PRO A CA 1
ATOM 896 C C . PRO A 1 116 ? -9.084 10.137 -11.735 1.00 98.06 116 PRO A C 1
ATOM 898 O O . PRO A 1 116 ? -8.405 9.599 -12.606 1.00 98.06 116 PRO A O 1
ATOM 901 N N . ALA A 1 117 ? -8.592 11.081 -10.924 1.00 97.94 117 ALA A N 1
ATOM 902 C CA . ALA A 1 117 ? -7.212 11.552 -11.010 1.00 97.94 117 ALA A CA 1
ATOM 903 C C . ALA A 1 117 ? -6.203 10.438 -10.687 1.00 97.94 117 ALA A C 1
ATOM 905 O O . ALA A 1 117 ? -5.237 10.255 -11.425 1.00 97.94 117 ALA A O 1
ATOM 906 N N . THR A 1 118 ? -6.452 9.647 -9.640 1.00 98.31 118 THR A N 1
ATOM 907 C CA . THR A 1 118 ? -5.614 8.504 -9.261 1.00 98.31 118 THR A CA 1
ATOM 908 C C . THR A 1 118 ? -5.646 7.414 -10.330 1.00 98.31 118 THR A C 1
ATOM 910 O O . THR A 1 118 ? -4.598 6.892 -10.699 1.00 98.31 118 THR A O 1
ATOM 913 N N . LEU A 1 119 ? -6.812 7.096 -10.905 1.00 98.19 119 LEU A N 1
ATOM 914 C CA . LEU A 1 119 ? -6.903 6.143 -12.018 1.00 98.19 119 LEU A CA 1
ATOM 915 C C . LEU A 1 119 ? -6.159 6.634 -13.268 1.00 98.19 119 LEU A C 1
ATOM 917 O O . LEU A 1 119 ? -5.452 5.849 -13.901 1.00 98.19 119 LEU A O 1
ATOM 921 N N . ALA A 1 120 ? -6.266 7.924 -13.600 1.00 98.31 120 ALA A N 1
ATOM 922 C CA . ALA A 1 120 ? -5.522 8.528 -14.702 1.00 98.31 120 ALA A CA 1
ATOM 923 C C . ALA A 1 120 ? -4.006 8.487 -14.456 1.00 98.31 120 ALA A C 1
ATOM 925 O O . ALA A 1 120 ? -3.251 8.147 -15.367 1.00 98.31 120 ALA A O 1
ATOM 926 N N . LEU A 1 121 ? -3.559 8.757 -13.225 1.00 97.88 121 LEU A N 1
ATOM 927 C CA . LEU A 1 121 ? -2.158 8.621 -12.829 1.00 97.88 121 LEU A CA 1
ATOM 928 C C . LEU A 1 121 ? -1.684 7.167 -12.953 1.00 97.88 121 LEU A C 1
ATOM 930 O O . LEU A 1 121 ? -0.652 6.913 -13.564 1.00 97.88 121 LEU A O 1
ATOM 934 N N . ASN A 1 122 ? -2.453 6.206 -12.438 1.00 97.44 122 ASN A N 1
ATOM 935 C CA . ASN A 1 122 ? -2.140 4.778 -12.537 1.00 97.44 122 ASN A CA 1
ATOM 936 C C . ASN A 1 122 ? -2.026 4.322 -13.999 1.00 97.44 122 ASN A C 1
ATOM 938 O O . ASN A 1 122 ? -1.153 3.524 -14.335 1.00 97.44 122 ASN A O 1
ATOM 942 N N . TYR A 1 123 ? -2.880 4.851 -14.878 1.00 96.56 123 TYR A N 1
ATOM 943 C CA . TYR A 1 123 ? -2.792 4.616 -16.315 1.00 96.56 123 TYR A CA 1
ATOM 944 C C . TYR A 1 123 ? -1.532 5.234 -16.929 1.00 96.56 123 TYR A C 1
ATOM 946 O O . TYR A 1 123 ? -0.797 4.542 -17.630 1.00 96.56 123 TYR A O 1
ATOM 954 N N . ALA A 1 124 ? -1.239 6.499 -16.619 1.00 96.06 124 ALA A N 1
ATOM 955 C CA . ALA A 1 124 ? -0.065 7.205 -17.129 1.00 96.06 124 ALA A CA 1
ATOM 956 C C . ALA A 1 124 ? 1.263 6.579 -16.667 1.00 96.06 124 ALA A C 1
ATOM 958 O O . ALA A 1 124 ? 2.234 6.569 -17.420 1.00 96.06 124 ALA A O 1
ATOM 959 N N . LEU A 1 125 ? 1.305 6.041 -15.446 1.00 95.25 125 LEU A N 1
ATOM 960 C CA . LEU A 1 125 ? 2.484 5.380 -14.885 1.00 95.25 125 LEU A CA 1
ATOM 961 C C . LEU A 1 125 ? 2.626 3.910 -15.317 1.00 95.25 125 LEU A C 1
ATOM 963 O O . LEU A 1 125 ? 3.706 3.341 -15.167 1.00 95.25 125 LEU A O 1
ATOM 967 N N . GLY A 1 126 ? 1.560 3.286 -15.837 1.00 93.94 126 GLY A N 1
ATOM 968 C CA . GLY A 1 126 ? 1.549 1.896 -16.306 1.00 93.94 126 GLY A CA 1
ATOM 969 C C . GLY A 1 126 ? 0.774 0.863 -15.463 1.00 93.94 126 GLY A C 1
ATOM 970 O O . GLY A 1 126 ? 0.123 0.011 -16.076 1.00 93.94 126 GLY A O 1
ATOM 971 N N . PRO A 1 127 ? 0.764 0.878 -14.110 1.00 95.19 127 PRO A N 1
ATOM 972 C CA . PRO A 1 127 ? 0.133 -0.168 -13.291 1.00 95.19 127 PRO A CA 1
ATOM 973 C C . PRO A 1 127 ? -1.393 0.017 -13.160 1.00 95.19 127 PRO A C 1
ATOM 975 O O . PRO A 1 127 ? -1.963 -0.013 -12.068 1.00 95.19 127 PRO A O 1
ATOM 978 N N . TRP A 1 128 ? -2.093 0.225 -14.276 1.00 95.19 128 TRP A N 1
ATOM 979 C CA . TRP A 1 128 ? -3.527 0.527 -14.276 1.00 95.19 128 TRP A CA 1
ATOM 980 C C . TRP A 1 128 ? -4.385 -0.617 -13.726 1.00 95.19 128 TRP A C 1
ATOM 982 O O . TRP A 1 128 ? -5.408 -0.359 -13.095 1.00 95.19 128 TRP A O 1
ATOM 992 N N . ARG A 1 129 ? -3.966 -1.876 -13.927 1.00 95.62 129 ARG A N 1
ATOM 993 C CA . ARG A 1 129 ? -4.670 -3.052 -13.389 1.00 95.62 129 ARG A CA 1
ATOM 994 C C . ARG A 1 129 ? -4.621 -3.049 -11.868 1.00 95.62 129 ARG A C 1
ATOM 996 O O . ARG A 1 129 ? -5.661 -3.172 -11.234 1.00 95.62 129 ARG A O 1
ATOM 1003 N N . GLN A 1 130 ? -3.434 -2.852 -11.299 1.00 97.31 130 GLN A N 1
ATOM 1004 C CA . GLN A 1 130 ? -3.231 -2.740 -9.856 1.00 97.31 130 GLN A CA 1
ATOM 1005 C C . GLN A 1 130 ? -4.041 -1.574 -9.302 1.00 97.31 130 GLN A C 1
ATOM 1007 O O . GLN A 1 130 ? -4.786 -1.758 -8.348 1.00 97.31 130 GLN A O 1
ATOM 1012 N N . GLY A 1 131 ? -3.973 -0.413 -9.958 1.00 97.38 131 GLY A N 1
ATOM 1013 C CA . GLY A 1 131 ? -4.779 0.751 -9.605 1.00 97.38 131 GLY A CA 1
ATOM 1014 C C . GLY A 1 131 ? -6.278 0.452 -9.551 1.00 97.38 131 GLY A C 1
ATOM 1015 O O . GLY A 1 131 ? -6.935 0.783 -8.570 1.00 97.38 131 GLY A O 1
ATOM 1016 N N . LEU A 1 132 ? -6.821 -0.221 -10.569 1.00 98.06 132 LEU A N 1
ATOM 1017 C CA . LEU A 1 132 ? -8.232 -0.607 -10.609 1.00 98.06 132 LEU A CA 1
ATOM 1018 C C . LEU A 1 132 ? -8.592 -1.592 -9.488 1.00 98.06 132 LEU A C 1
ATOM 1020 O O . LEU A 1 132 ? -9.601 -1.401 -8.812 1.00 98.06 132 LEU A O 1
ATOM 1024 N N . PHE A 1 133 ? -7.769 -2.620 -9.263 1.00 98.06 133 PHE A N 1
ATOM 1025 C CA . PHE A 1 133 ? -7.987 -3.579 -8.178 1.00 98.06 133 PHE A CA 1
ATOM 1026 C C . PHE A 1 133 ? -7.918 -2.915 -6.802 1.00 98.06 133 PHE A C 1
ATOM 1028 O O . PHE A 1 133 ? -8.750 -3.225 -5.956 1.00 98.06 133 PHE A O 1
ATOM 1035 N N . ILE A 1 134 ? -7.006 -1.963 -6.588 1.00 98.38 134 ILE A N 1
ATOM 1036 C CA . ILE A 1 134 ? -6.952 -1.178 -5.349 1.00 98.38 134 ILE A CA 1
ATOM 1037 C C . ILE A 1 134 ? -8.262 -0.405 -5.150 1.00 98.38 134 ILE A C 1
ATOM 1039 O O . ILE A 1 134 ? -8.802 -0.436 -4.051 1.00 98.38 134 ILE A O 1
ATOM 1043 N N . MET A 1 135 ? -8.843 0.205 -6.193 1.00 97.81 135 MET A N 1
ATOM 1044 C CA . MET A 1 135 ? -10.156 0.863 -6.065 1.00 97.81 135 MET A CA 1
ATOM 1045 C C . MET A 1 135 ? -11.259 -0.117 -5.645 1.00 97.81 135 MET A C 1
ATOM 1047 O O . MET A 1 135 ? -12.071 0.203 -4.776 1.00 97.81 135 MET A O 1
ATOM 1051 N N . VAL A 1 136 ? -11.278 -1.318 -6.233 1.00 98.31 136 VAL A N 1
ATOM 1052 C CA . VAL A 1 136 ? -12.247 -2.369 -5.883 1.00 98.31 136 VAL A CA 1
ATOM 1053 C C . VAL A 1 136 ? -12.060 -2.828 -4.437 1.00 98.31 136 VAL A C 1
ATOM 1055 O O . VAL A 1 136 ? -13.045 -2.965 -3.718 1.00 98.31 136 VAL A O 1
ATOM 1058 N N . LEU A 1 137 ? -10.819 -3.030 -3.989 1.00 98.19 137 LEU A N 1
ATOM 1059 C CA . LEU A 1 137 ? -10.509 -3.431 -2.614 1.00 98.19 137 LEU A CA 1
ATOM 1060 C C . LEU A 1 137 ? -10.852 -2.327 -1.611 1.00 98.19 137 LEU A C 1
ATOM 1062 O O . LEU A 1 137 ? -11.412 -2.629 -0.564 1.00 98.19 137 LEU A O 1
ATOM 1066 N N . THR A 1 138 ? -10.601 -1.058 -1.941 1.00 96.88 138 THR A N 1
ATOM 1067 C CA . THR A 1 138 ? -11.008 0.089 -1.116 1.00 96.88 138 THR A CA 1
ATOM 1068 C C . THR A 1 138 ? -12.523 0.138 -0.946 1.00 96.88 138 THR A C 1
ATOM 1070 O O . THR A 1 138 ? -13.003 0.332 0.170 1.00 96.88 138 THR A O 1
ATOM 1073 N N . TRP A 1 139 ? -13.281 -0.076 -2.024 1.00 96.31 139 TRP A N 1
ATOM 1074 C CA . TRP A 1 139 ? -14.741 -0.163 -1.966 1.00 96.31 139 TRP A CA 1
ATOM 1075 C C . TRP A 1 139 ? -15.216 -1.381 -1.159 1.00 96.31 139 TRP A C 1
ATOM 1077 O O . TRP A 1 139 ? -16.084 -1.255 -0.299 1.00 96.31 139 TRP A O 1
ATOM 1087 N N . LEU A 1 140 ? -14.615 -2.554 -1.379 1.00 97.38 140 LEU A N 1
ATOM 1088 C CA . LEU A 1 140 ? -14.931 -3.775 -0.635 1.00 97.38 140 LEU A CA 1
ATOM 1089 C C . LEU A 1 140 ? -14.664 -3.604 0.871 1.00 97.38 140 LEU A C 1
ATOM 1091 O O . LEU A 1 140 ? -15.472 -4.022 1.697 1.00 97.38 140 LEU A O 1
ATOM 1095 N N . TYR A 1 141 ? -13.550 -2.964 1.226 1.00 94.75 141 TYR A N 1
ATOM 1096 C CA . TYR A 1 141 ? -13.168 -2.693 2.608 1.00 94.75 141 TYR A CA 1
ATOM 1097 C C . TYR A 1 141 ? -14.147 -1.726 3.283 1.00 94.75 141 TYR A C 1
ATOM 1099 O O . TYR A 1 141 ? -14.664 -2.031 4.356 1.00 94.75 141 TYR A O 1
ATOM 1107 N N . ASN A 1 142 ? -14.409 -0.576 2.652 1.00 92.12 142 ASN A N 1
ATOM 1108 C CA . ASN A 1 142 ? -15.115 0.543 3.281 1.00 92.12 142 ASN A CA 1
ATOM 1109 C C . ASN A 1 142 ? -16.632 0.499 3.058 1.00 92.12 142 ASN A C 1
ATOM 1111 O O . ASN A 1 142 ? -17.405 0.572 4.009 1.00 92.12 142 ASN A O 1
ATOM 1115 N N . ASP A 1 143 ? -17.080 0.387 1.808 1.00 91.81 143 ASP A N 1
ATOM 1116 C CA . ASP A 1 143 ? -18.496 0.507 1.447 1.00 91.81 143 ASP A CA 1
ATOM 1117 C C . ASP A 1 143 ? -19.261 -0.807 1.673 1.00 91.81 143 ASP A C 1
ATOM 1119 O O . ASP A 1 143 ? -20.408 -0.779 2.119 1.00 91.81 143 ASP A O 1
ATOM 1123 N N . LEU A 1 144 ? -18.628 -1.959 1.413 1.00 94.31 144 LEU A N 1
ATOM 1124 C CA . LEU A 1 144 ? -19.200 -3.279 1.722 1.00 94.31 144 LEU A CA 1
ATOM 1125 C C . LEU A 1 144 ? -18.874 -3.783 3.132 1.00 94.31 144 LEU A C 1
ATOM 1127 O O . LEU A 1 144 ? -19.265 -4.896 3.479 1.00 94.31 144 LEU A O 1
ATOM 1131 N N . ARG A 1 145 ? -18.187 -2.973 3.947 1.00 91.06 145 ARG A N 1
ATOM 1132 C CA . ARG A 1 145 ? -17.815 -3.308 5.330 1.00 91.06 145 ARG A CA 1
ATOM 1133 C C . ARG A 1 145 ? -16.945 -4.560 5.466 1.00 91.06 145 ARG A C 1
ATOM 1135 O O . ARG A 1 145 ? -16.908 -5.174 6.526 1.00 91.06 145 ARG A O 1
ATOM 1142 N N . GLY A 1 146 ? -16.186 -4.922 4.430 1.00 92.75 146 GLY A N 1
ATOM 1143 C CA . GLY A 1 146 ? -15.200 -6.000 4.528 1.00 92.75 146 GLY A CA 1
ATOM 1144 C C . GLY A 1 146 ? -14.129 -5.730 5.593 1.00 92.75 146 GLY A C 1
ATOM 1145 O O . GLY A 1 146 ? -13.573 -6.672 6.147 1.00 92.75 146 GLY A O 1
ATOM 1146 N N . GLY A 1 147 ? -13.877 -4.456 5.919 1.00 90.25 147 GLY A N 1
ATOM 1147 C CA . GLY A 1 147 ? -12.995 -4.048 7.014 1.00 90.25 147 GLY A CA 1
ATOM 1148 C C . GLY A 1 147 ? -13.544 -4.308 8.424 1.00 90.25 147 GLY A C 1
ATOM 1149 O O . GLY A 1 147 ? -12.766 -4.281 9.373 1.00 90.25 147 GLY A O 1
ATOM 1150 N N . ASP A 1 148 ? -14.843 -4.590 8.577 1.00 88.56 148 ASP A N 1
ATOM 1151 C CA . ASP A 1 148 ? -15.462 -4.901 9.876 1.00 88.56 148 ASP A CA 1
ATOM 1152 C C . ASP A 1 148 ? -15.400 -6.410 10.206 1.00 88.56 148 ASP A C 1
ATOM 1154 O O . ASP A 1 148 ? -15.650 -6.825 11.342 1.00 88.56 148 ASP A O 1
ATOM 1158 N N . GLU A 1 149 ? -15.049 -7.235 9.216 1.00 90.19 149 GLU A N 1
ATOM 1159 C CA . GLU A 1 149 ? -14.972 -8.692 9.308 1.00 90.19 149 GLU A CA 1
ATOM 1160 C C . GLU A 1 149 ? -13.542 -9.150 9.628 1.00 90.19 149 GLU A C 1
ATOM 1162 O O . GLU A 1 149 ? -12.642 -8.989 8.807 1.00 90.19 149 GLU A O 1
ATOM 1167 N N . VAL A 1 150 ? -13.338 -9.788 10.788 1.00 89.88 150 VAL A N 1
ATOM 1168 C CA . VAL A 1 150 ? -12.010 -10.102 11.369 1.00 89.88 150 VAL A CA 1
ATOM 1169 C C . VAL A 1 150 ? -11.020 -10.671 10.347 1.00 89.88 150 VAL A C 1
ATOM 1171 O O . VAL A 1 150 ? -9.938 -10.132 10.160 1.00 89.88 150 VAL A O 1
ATOM 1174 N N . PHE A 1 151 ? -11.375 -11.775 9.683 1.00 91.31 151 PHE A N 1
ATOM 1175 C CA . PHE A 1 151 ? -10.453 -12.487 8.789 1.00 91.31 151 PHE A CA 1
ATOM 1176 C C . PHE A 1 151 ? -10.450 -11.929 7.366 1.00 91.31 151 PHE A C 1
ATOM 1178 O O . PHE A 1 151 ? -9.429 -11.966 6.681 1.00 91.31 151 PHE A O 1
ATOM 1185 N N . LEU A 1 152 ? -11.596 -11.420 6.908 1.00 93.62 152 LEU A N 1
ATOM 1186 C CA . LEU A 1 152 ? -11.715 -10.851 5.571 1.00 93.62 152 LEU A CA 1
ATOM 1187 C C . LEU A 1 152 ? -10.946 -9.530 5.476 1.00 93.62 152 LEU A C 1
ATOM 1189 O O . LEU A 1 152 ? -10.307 -9.287 4.456 1.00 93.62 152 LEU A O 1
ATOM 1193 N N . ARG A 1 153 ? -10.937 -8.728 6.545 1.00 92.75 153 ARG A N 1
ATOM 1194 C CA . ARG A 1 153 ? -10.122 -7.520 6.668 1.00 92.75 153 ARG A CA 1
ATOM 1195 C C . ARG A 1 153 ? -8.651 -7.812 6.384 1.00 92.75 153 ARG A C 1
ATOM 1197 O O . ARG A 1 153 ? -8.079 -7.196 5.488 1.00 92.75 153 ARG A O 1
ATOM 1204 N N . GLU A 1 154 ? -8.063 -8.775 7.097 1.00 93.38 154 GLU A N 1
ATOM 1205 C CA . GLU A 1 154 ? -6.648 -9.137 6.929 1.00 93.38 154 GLU A CA 1
ATOM 1206 C C . GLU A 1 154 ? -6.354 -9.623 5.506 1.00 93.38 154 GLU A C 1
ATOM 1208 O O . GLU A 1 154 ? -5.343 -9.249 4.909 1.00 93.38 154 GLU A O 1
ATOM 1213 N N . LEU A 1 155 ? -7.271 -10.402 4.922 1.00 96.25 155 LEU A N 1
ATOM 1214 C CA . LEU A 1 155 ? -7.151 -10.862 3.541 1.00 96.25 155 LEU A CA 1
ATOM 1215 C C . LEU A 1 155 ? -7.192 -9.698 2.541 1.00 96.25 155 LEU A C 1
ATOM 1217 O O . LEU A 1 155 ? -6.351 -9.637 1.645 1.00 96.25 155 LEU A O 1
ATOM 1221 N N . ILE A 1 156 ? -8.135 -8.765 2.690 1.00 96.88 156 ILE A N 1
ATOM 1222 C CA . ILE A 1 156 ? -8.246 -7.583 1.825 1.00 96.88 156 ILE A CA 1
ATOM 1223 C C . ILE A 1 156 ? -6.972 -6.741 1.915 1.00 96.88 156 ILE A C 1
ATOM 1225 O O . ILE A 1 156 ? -6.427 -6.361 0.878 1.00 96.88 156 ILE A O 1
ATOM 1229 N N . ILE A 1 157 ? -6.476 -6.482 3.130 1.00 95.12 157 ILE A N 1
ATOM 1230 C CA . ILE A 1 157 ? -5.253 -5.703 3.352 1.00 95.12 157 ILE A CA 1
ATOM 1231 C C . ILE A 1 157 ? -4.052 -6.403 2.706 1.00 95.12 157 ILE A C 1
ATOM 1233 O O . ILE A 1 157 ? -3.308 -5.770 1.958 1.00 95.12 157 ILE A O 1
ATOM 1237 N N . ALA A 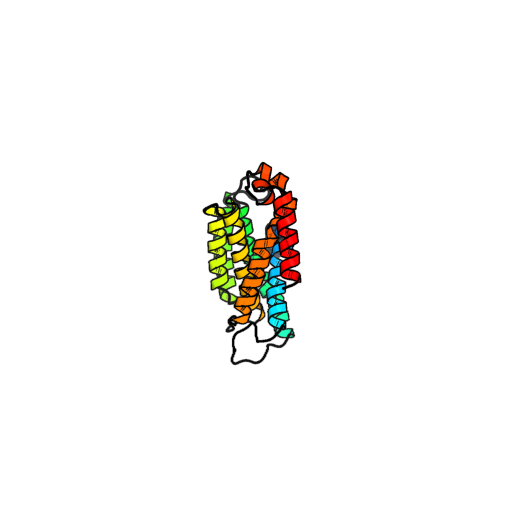1 158 ? -3.884 -7.710 2.914 1.00 96.94 158 ALA A N 1
ATOM 1238 C CA . ALA A 1 158 ? -2.789 -8.473 2.320 1.00 96.94 158 ALA A CA 1
ATOM 1239 C C . ALA A 1 158 ? -2.803 -8.430 0.784 1.00 96.94 158 ALA A C 1
ATOM 1241 O O . ALA A 1 158 ? -1.771 -8.190 0.154 1.00 96.94 158 ALA A O 1
ATOM 1242 N N . VAL A 1 159 ? -3.977 -8.608 0.169 1.00 98.12 159 VAL A N 1
ATOM 1243 C CA . VAL A 1 159 ? -4.135 -8.520 -1.291 1.00 98.12 159 VAL A CA 1
ATOM 1244 C C . VAL A 1 159 ? -3.860 -7.096 -1.780 1.00 98.12 159 VAL A C 1
ATOM 1246 O O . VAL A 1 159 ? -3.201 -6.924 -2.808 1.00 98.12 159 VAL A O 1
ATOM 1249 N N . ALA A 1 160 ? -4.309 -6.073 -1.045 1.00 97.38 160 ALA A N 1
ATOM 1250 C CA . ALA A 1 160 ? -4.022 -4.680 -1.367 1.00 97.38 160 ALA A CA 1
ATOM 1251 C C . ALA A 1 160 ? -2.510 -4.417 -1.363 1.00 97.38 160 ALA A C 1
ATOM 1253 O O . ALA A 1 160 ? -1.997 -3.915 -2.362 1.00 97.38 160 ALA A O 1
ATOM 1254 N N . TYR A 1 161 ? -1.774 -4.841 -0.328 1.00 96.94 161 TYR A N 1
ATOM 1255 C CA . TYR A 1 161 ? -0.306 -4.771 -0.316 1.00 96.94 161 TYR A CA 1
ATOM 1256 C C . TYR A 1 161 ? 0.314 -5.483 -1.521 1.00 96.94 161 TYR A C 1
ATOM 1258 O O . TYR A 1 161 ? 1.231 -4.948 -2.134 1.00 96.94 161 TYR A O 1
ATOM 1266 N N . GLY A 1 162 ? -0.202 -6.643 -1.932 1.00 97.38 162 GLY A N 1
ATOM 1267 C CA . GLY A 1 162 ? 0.229 -7.299 -3.171 1.00 97.38 162 GLY A CA 1
ATOM 1268 C C . GLY A 1 162 ? 0.063 -6.414 -4.416 1.00 97.38 162 GLY A C 1
ATOM 1269 O O . GLY A 1 162 ? 0.965 -6.331 -5.256 1.00 97.38 162 GLY A O 1
ATOM 1270 N N . MET A 1 163 ? -1.055 -5.692 -4.530 1.00 97.81 163 MET A N 1
ATOM 1271 C CA . MET A 1 163 ? -1.293 -4.742 -5.626 1.00 97.81 163 MET A CA 1
ATOM 1272 C C . MET A 1 163 ? -0.375 -3.516 -5.547 1.00 97.81 163 MET A C 1
ATOM 1274 O O . MET A 1 163 ? 0.167 -3.101 -6.572 1.00 97.81 163 MET A O 1
ATOM 1278 N N . PHE A 1 164 ? -0.150 -2.963 -4.353 1.00 97.81 164 PHE A N 1
ATOM 1279 C CA . PHE A 1 164 ? 0.769 -1.839 -4.151 1.00 97.81 164 PHE A CA 1
ATOM 1280 C C . PHE A 1 164 ? 2.225 -2.226 -4.445 1.00 97.81 164 PHE A C 1
ATOM 1282 O O . PHE A 1 164 ? 2.915 -1.504 -5.166 1.00 97.81 164 PHE A O 1
ATOM 1289 N N . ASN A 1 165 ? 2.679 -3.384 -3.967 1.00 96.75 165 ASN A N 1
ATOM 1290 C CA . ASN A 1 165 ? 4.016 -3.923 -4.214 1.00 96.75 165 ASN A CA 1
ATOM 1291 C C . ASN A 1 165 ? 4.259 -4.172 -5.707 1.00 96.75 165 ASN A C 1
ATOM 1293 O O . ASN A 1 165 ? 5.210 -3.649 -6.291 1.00 96.75 165 ASN A O 1
ATOM 1297 N N . SER A 1 166 ? 3.369 -4.932 -6.352 1.00 95.50 166 SER A N 1
ATOM 1298 C CA . SER A 1 166 ? 3.493 -5.244 -7.780 1.00 95.50 166 SER A CA 1
ATOM 1299 C C . SER A 1 166 ? 3.368 -3.998 -8.664 1.00 95.50 166 SER A C 1
ATOM 1301 O O . SER A 1 166 ? 4.110 -3.862 -9.637 1.00 95.50 166 SER A O 1
ATOM 1303 N N . GLY A 1 167 ? 2.490 -3.056 -8.309 1.00 95.94 167 GLY A N 1
ATOM 1304 C CA . GLY A 1 167 ? 2.361 -1.771 -8.993 1.00 95.94 167 GLY A CA 1
ATOM 1305 C C . GLY A 1 167 ? 3.620 -0.917 -8.851 1.00 95.94 167 GLY A C 1
ATOM 1306 O O . GLY A 1 167 ? 4.139 -0.423 -9.850 1.00 95.94 167 GLY A O 1
ATOM 1307 N N . SER A 1 168 ? 4.172 -0.825 -7.640 1.00 96.62 168 SER A N 1
ATOM 1308 C CA . SER A 1 168 ? 5.422 -0.105 -7.365 1.00 96.62 168 SER A CA 1
ATOM 1309 C C . SER A 1 168 ? 6.592 -0.668 -8.168 1.00 96.62 168 SER A C 1
ATOM 1311 O O . SER A 1 168 ? 7.375 0.098 -8.729 1.00 96.62 168 SER A O 1
ATOM 1313 N N . LEU A 1 169 ? 6.687 -1.997 -8.281 1.00 94.12 169 LEU A N 1
ATOM 1314 C CA . LEU A 1 169 ? 7.710 -2.659 -9.088 1.00 94.12 169 LEU A CA 1
ATOM 1315 C C . LEU A 1 169 ? 7.551 -2.347 -10.585 1.00 94.12 169 LEU A C 1
ATOM 1317 O O . LEU A 1 169 ? 8.529 -1.990 -11.237 1.00 94.12 169 LEU A O 1
ATOM 1321 N N . ILE A 1 170 ? 6.327 -2.393 -11.125 1.00 92.94 170 ILE A N 1
ATOM 1322 C CA . ILE A 1 170 ? 6.053 -2.015 -12.525 1.00 92.94 170 ILE A CA 1
ATOM 1323 C C . ILE A 1 170 ? 6.477 -0.564 -12.797 1.00 92.94 170 ILE A C 1
ATOM 1325 O O . ILE A 1 170 ? 7.141 -0.294 -13.799 1.00 92.94 170 ILE A O 1
ATOM 1329 N N . VAL A 1 171 ? 6.147 0.369 -11.898 1.00 94.62 171 VAL A N 1
ATOM 1330 C CA . VAL A 1 171 ? 6.522 1.786 -12.050 1.00 94.62 171 VAL A CA 1
ATOM 1331 C C . VAL A 1 171 ? 8.038 1.975 -11.987 1.00 94.62 171 VAL A C 1
ATOM 1333 O O . VAL A 1 171 ? 8.595 2.724 -12.791 1.00 94.62 171 VAL A O 1
ATOM 1336 N N . ALA A 1 172 ? 8.716 1.292 -11.063 1.00 93.44 172 ALA A N 1
ATOM 1337 C CA . ALA A 1 172 ? 10.163 1.394 -10.882 1.00 93.44 172 ALA A CA 1
ATOM 1338 C C . ALA A 1 172 ? 10.945 0.876 -12.103 1.00 93.44 172 ALA A C 1
ATOM 1340 O O . ALA A 1 172 ? 11.925 1.486 -12.541 1.00 93.44 172 ALA A O 1
ATOM 1341 N N . VAL A 1 173 ? 10.486 -0.228 -12.691 1.00 88.88 173 VAL A N 1
ATOM 1342 C CA . VAL A 1 173 ? 11.108 -0.847 -13.870 1.00 88.88 173 VAL A CA 1
ATOM 1343 C C . VAL A 1 173 ? 10.811 -0.040 -15.136 1.00 88.88 173 VAL A C 1
ATOM 1345 O O . VAL A 1 173 ? 11.678 0.106 -15.999 1.00 88.88 173 VAL A O 1
ATOM 1348 N N . GLY A 1 174 ? 9.624 0.560 -15.208 1.00 85.12 174 GLY A N 1
ATOM 1349 C CA . GLY A 1 174 ? 9.213 1.474 -16.265 1.00 85.12 174 GLY A CA 1
ATOM 1350 C C . GLY A 1 174 ? 8.287 0.846 -17.316 1.00 85.12 174 GLY A C 1
ATOM 1351 O O . GLY A 1 174 ? 8.053 -0.367 -17.316 1.00 85.12 174 GLY A O 1
ATOM 1352 N N . PRO A 1 175 ? 7.748 1.673 -18.232 1.00 74.44 175 PRO A N 1
ATOM 1353 C CA . PRO A 1 175 ? 6.695 1.276 -19.167 1.00 74.44 175 PRO A CA 1
ATOM 1354 C C . PRO A 1 175 ? 7.076 0.081 -20.050 1.00 74.44 175 PRO A C 1
ATOM 1356 O O . PRO A 1 175 ? 8.227 -0.057 -20.454 1.00 74.44 175 PRO A O 1
ATOM 1359 N N . GLY A 1 176 ? 6.092 -0.758 -20.384 1.00 71.62 176 GLY A N 1
ATOM 1360 C CA . GLY A 1 176 ? 6.272 -1.911 -21.278 1.00 71.62 176 GLY A CA 1
ATOM 1361 C C . GLY A 1 176 ? 6.843 -3.168 -20.615 1.00 71.62 176 GLY A C 1
ATOM 1362 O O . GLY A 1 176 ? 6.933 -4.201 -21.269 1.00 71.62 176 GLY A O 1
ATOM 1363 N N . ASN A 1 177 ? 7.176 -3.107 -19.324 1.00 75.75 177 ASN A N 1
ATOM 1364 C CA . ASN A 1 177 ? 7.658 -4.248 -18.556 1.00 75.75 177 ASN A CA 1
ATOM 1365 C C . ASN A 1 177 ? 6.527 -4.885 -17.738 1.00 75.75 177 ASN A C 1
ATOM 1367 O O . ASN A 1 177 ? 5.676 -4.191 -17.179 1.00 75.75 177 ASN A O 1
ATOM 1371 N N . SER A 1 178 ? 6.534 -6.212 -17.639 1.00 78.75 178 SER A N 1
ATOM 1372 C CA . SER A 1 178 ? 5.606 -6.985 -16.810 1.00 78.75 178 SER A CA 1
ATOM 1373 C C . SER A 1 178 ? 6.359 -7.788 -15.758 1.00 78.75 178 SER A C 1
ATOM 1375 O O . SER A 1 178 ? 7.528 -8.115 -15.942 1.00 78.75 178 SER A O 1
ATOM 1377 N N . LEU A 1 179 ? 5.682 -8.157 -14.672 1.00 84.75 179 LEU A N 1
ATOM 1378 C CA . LEU A 1 179 ? 6.249 -9.065 -13.674 1.00 84.75 179 LEU A CA 1
ATOM 1379 C C . LEU A 1 179 ? 6.573 -10.424 -14.300 1.00 84.75 179 LEU A C 1
ATOM 1381 O O . LEU A 1 179 ? 5.789 -10.950 -15.092 1.00 84.75 179 LEU A O 1
ATOM 1385 N N . SER A 1 180 ? 7.710 -10.997 -13.919 1.00 87.06 180 SER A N 1
ATOM 1386 C CA . SER A 1 180 ? 8.003 -12.400 -14.199 1.00 87.06 180 SER A CA 1
ATOM 1387 C C . SER A 1 180 ? 7.194 -13.309 -13.266 1.00 87.06 180 SER A C 1
ATOM 1389 O O . SER A 1 180 ? 6.666 -12.845 -12.247 1.00 87.06 180 SER A O 1
ATOM 1391 N N . PRO A 1 181 ? 7.157 -14.626 -13.528 1.00 87.62 181 PRO A N 1
ATOM 1392 C CA . PRO A 1 181 ? 6.659 -15.593 -12.555 1.00 87.62 181 PRO A CA 1
ATOM 1393 C C . PRO A 1 181 ? 7.333 -15.457 -11.183 1.00 87.62 181 PRO A C 1
ATOM 1395 O O . PRO A 1 181 ? 6.658 -15.544 -10.162 1.00 87.62 181 PRO A O 1
ATOM 1398 N N . LEU A 1 182 ? 8.638 -15.167 -11.140 1.00 88.12 182 LEU A N 1
ATOM 1399 C CA . LEU A 1 182 ? 9.357 -14.969 -9.881 1.00 88.12 182 LEU A CA 1
ATOM 1400 C C . LEU A 1 182 ? 8.928 -13.674 -9.172 1.00 88.12 182 LEU A C 1
ATOM 1402 O O . LEU A 1 182 ? 8.745 -13.675 -7.958 1.00 88.12 182 LEU A O 1
ATOM 1406 N N . GLY A 1 183 ? 8.709 -12.585 -9.915 1.00 88.31 183 GLY A N 1
ATOM 1407 C CA . GLY A 1 183 ? 8.160 -11.339 -9.371 1.00 88.31 183 GLY A CA 1
ATOM 1408 C C . GLY A 1 183 ? 6.761 -11.521 -8.779 1.00 88.31 183 GLY A C 1
ATOM 1409 O O . GLY A 1 183 ? 6.455 -10.973 -7.718 1.00 88.31 183 GLY A O 1
ATOM 1410 N N . LEU A 1 184 ? 5.926 -12.346 -9.417 1.00 90.88 184 LEU A N 1
ATOM 1411 C CA . LEU A 1 184 ? 4.624 -12.743 -8.876 1.00 90.88 184 LEU A CA 1
ATOM 1412 C C . LEU A 1 184 ? 4.772 -13.574 -7.597 1.00 90.88 184 LEU A C 1
ATOM 1414 O O . LEU A 1 184 ? 4.091 -13.280 -6.618 1.00 90.88 184 LEU A O 1
ATOM 1418 N N . VAL A 1 185 ? 5.686 -14.551 -7.568 1.00 92.81 185 VAL A N 1
ATOM 1419 C CA . VAL A 1 185 ? 5.973 -15.346 -6.360 1.00 92.81 185 VAL A CA 1
ATOM 1420 C C . VAL A 1 185 ? 6.383 -14.442 -5.201 1.00 92.81 185 VAL A C 1
ATOM 1422 O O . VAL A 1 185 ? 5.781 -14.529 -4.137 1.00 92.81 185 VAL A O 1
ATOM 1425 N N . TRP A 1 186 ? 7.325 -13.517 -5.400 1.00 92.19 186 TRP A N 1
ATOM 1426 C CA . TRP A 1 186 ? 7.739 -12.592 -4.339 1.00 92.19 186 TRP A CA 1
ATOM 1427 C C . TRP A 1 186 ? 6.627 -11.640 -3.903 1.00 92.19 186 TRP A C 1
ATOM 1429 O O . TRP A 1 186 ? 6.506 -11.350 -2.715 1.00 92.19 186 TRP A O 1
ATOM 1439 N N . THR A 1 187 ? 5.770 -11.204 -4.828 1.00 94.31 187 THR A N 1
ATOM 1440 C CA . THR A 1 187 ? 4.573 -10.424 -4.479 1.00 94.31 187 THR A CA 1
ATOM 1441 C C . THR A 1 187 ? 3.650 -11.230 -3.559 1.00 94.31 187 THR A C 1
ATOM 1443 O O . THR A 1 187 ? 3.167 -10.703 -2.556 1.00 94.31 187 THR A O 1
ATOM 1446 N N . VAL A 1 188 ? 3.422 -12.512 -3.863 1.00 95.62 188 VAL A N 1
ATOM 1447 C CA . VAL A 1 188 ? 2.598 -13.414 -3.041 1.00 95.62 188 VAL A CA 1
ATOM 1448 C C . VAL A 1 188 ? 3.254 -13.688 -1.688 1.00 95.62 188 VAL A C 1
ATOM 1450 O O . VAL A 1 188 ? 2.569 -13.616 -0.672 1.00 95.62 188 VAL A O 1
ATOM 1453 N N . VAL A 1 189 ? 4.566 -13.934 -1.650 1.00 95.38 189 VAL A N 1
ATOM 1454 C CA . VAL A 1 189 ? 5.329 -14.139 -0.406 1.00 95.38 189 VAL A CA 1
ATOM 1455 C C . VAL A 1 189 ? 5.196 -12.924 0.508 1.00 95.38 189 VAL A C 1
ATOM 1457 O O . VAL A 1 189 ? 4.779 -13.070 1.654 1.00 95.38 189 VAL A O 1
ATOM 1460 N N . VAL A 1 190 ? 5.450 -11.714 -0.000 1.00 94.94 190 VAL A N 1
ATOM 1461 C CA . VAL A 1 190 ? 5.310 -10.487 0.800 1.00 94.94 190 VAL A CA 1
ATOM 1462 C C . VAL A 1 190 ? 3.861 -10.258 1.228 1.00 94.94 190 VAL A C 1
ATOM 1464 O O . VAL A 1 190 ? 3.622 -9.878 2.370 1.00 94.94 190 VAL A O 1
ATOM 1467 N N . SER A 1 191 ? 2.880 -10.563 0.376 1.00 96.31 191 SER A N 1
ATOM 1468 C CA . SER A 1 191 ? 1.463 -10.506 0.768 1.00 96.31 191 SER A CA 1
ATOM 1469 C C . SER A 1 191 ? 1.146 -11.489 1.905 1.00 96.31 191 SER A C 1
ATOM 1471 O O . SER A 1 191 ? 0.392 -11.150 2.811 1.00 96.31 191 SER A O 1
ATOM 1473 N N . GLY A 1 192 ? 1.754 -12.680 1.906 1.00 96.62 192 GLY A N 1
ATOM 1474 C CA . GLY A 1 192 ? 1.643 -13.663 2.987 1.00 96.62 192 GLY A CA 1
ATOM 1475 C C . GLY A 1 192 ? 2.290 -13.199 4.295 1.00 96.62 192 GLY A C 1
ATOM 1476 O O . GLY A 1 192 ? 1.713 -13.395 5.367 1.00 96.62 192 GLY A O 1
ATOM 1477 N N . ILE A 1 193 ? 3.441 -12.524 4.218 1.00 96.06 193 ILE A N 1
ATOM 1478 C CA . ILE A 1 193 ? 4.070 -11.872 5.377 1.00 96.06 193 ILE A CA 1
ATOM 1479 C C . ILE A 1 193 ? 3.104 -10.843 5.967 1.00 96.06 193 ILE A C 1
ATOM 1481 O O . ILE A 1 193 ? 2.823 -10.889 7.163 1.00 96.06 193 ILE A O 1
ATOM 1485 N N . ILE A 1 194 ? 2.530 -9.968 5.137 1.00 95.19 194 ILE A N 1
ATOM 1486 C CA . ILE A 1 194 ? 1.547 -8.974 5.588 1.00 95.19 194 ILE A CA 1
ATOM 1487 C C . ILE A 1 194 ? 0.331 -9.658 6.220 1.00 95.19 194 ILE A C 1
ATOM 1489 O O . ILE A 1 194 ? 0.024 -9.370 7.370 1.00 95.19 194 ILE A O 1
ATOM 1493 N N . LEU A 1 195 ? -0.298 -10.624 5.542 1.00 96.25 195 LEU A N 1
ATOM 1494 C CA . LEU A 1 195 ? -1.471 -11.354 6.048 1.00 96.25 195 LEU A CA 1
ATOM 1495 C C . LEU A 1 195 ? -1.274 -11.912 7.465 1.00 96.25 195 LEU A C 1
ATOM 1497 O O . LEU A 1 195 ? -2.209 -11.982 8.253 1.00 96.25 195 LEU A O 1
ATOM 1501 N N . THR A 1 196 ? -0.055 -12.346 7.774 1.00 95.31 196 THR A N 1
ATOM 1502 C CA . THR A 1 196 ? 0.255 -13.044 9.024 1.00 95.31 196 THR A CA 1
ATOM 1503 C C . THR A 1 196 ? 0.806 -12.133 10.123 1.00 95.31 196 THR A C 1
ATOM 1505 O O . THR A 1 196 ? 0.746 -12.490 11.303 1.00 95.31 196 THR A O 1
ATOM 1508 N N . THR A 1 197 ? 1.306 -10.946 9.765 1.00 93.44 197 THR A N 1
ATOM 1509 C CA . THR A 1 197 ? 1.996 -10.033 10.695 1.00 93.44 197 THR A CA 1
ATOM 1510 C C . THR A 1 197 ? 1.336 -8.663 10.851 1.00 93.44 197 THR A C 1
ATOM 1512 O O . THR A 1 197 ? 1.581 -8.004 11.860 1.00 93.44 197 T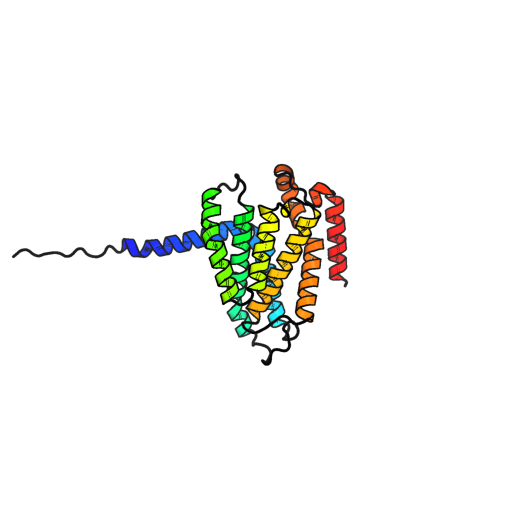HR A O 1
ATOM 1515 N N . MET A 1 198 ? 0.468 -8.242 9.924 1.00 89.81 198 MET A N 1
ATOM 1516 C CA . MET A 1 198 ? -0.146 -6.905 9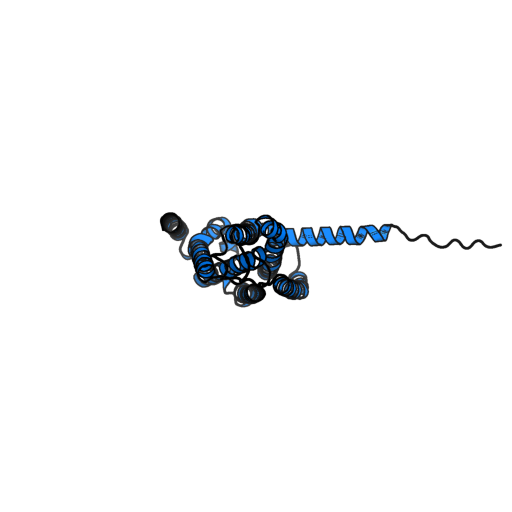.905 1.00 89.81 198 MET A CA 1
ATOM 1517 C C . MET A 1 198 ? -0.951 -6.588 11.169 1.00 89.81 198 MET A C 1
ATOM 1519 O O . MET A 1 198 ? -0.910 -5.456 11.649 1.00 89.81 198 MET A O 1
ATOM 1523 N N . GLN A 1 199 ? -1.574 -7.600 11.777 1.00 90.06 199 GLN A N 1
ATOM 1524 C CA . GLN A 1 199 ? -2.261 -7.507 13.072 1.00 90.06 199 GLN A CA 1
ATOM 1525 C C . GLN A 1 199 ? -1.402 -6.923 14.218 1.00 90.06 199 GLN A C 1
ATOM 1527 O O . GLN A 1 199 ? -1.936 -6.540 15.257 1.00 90.06 199 GLN A O 1
ATOM 1532 N N . ILE A 1 200 ? -0.076 -6.794 14.051 1.00 90.81 200 ILE A N 1
ATOM 1533 C CA . ILE A 1 200 ? 0.775 -6.037 14.982 1.00 90.81 200 ILE A CA 1
ATOM 1534 C C . ILE A 1 200 ? 0.368 -4.561 15.102 1.00 90.81 200 ILE A C 1
ATOM 1536 O O . ILE A 1 200 ? 0.637 -3.939 16.130 1.00 90.81 200 ILE A O 1
ATOM 1540 N N . GLN A 1 201 ? -0.259 -3.987 14.072 1.00 87.56 201 GLN A N 1
ATOM 1541 C CA . GLN A 1 201 ? -0.761 -2.613 14.108 1.00 87.56 201 GLN A CA 1
ATOM 1542 C C . GLN A 1 201 ? -1.964 -2.505 15.047 1.00 87.56 201 GLN A C 1
ATOM 1544 O O . GLN A 1 201 ? -1.963 -1.660 15.938 1.00 87.56 201 GLN A O 1
ATOM 1549 N N . ASP A 1 202 ? -2.899 -3.451 14.960 1.00 87.00 202 ASP A N 1
ATOM 1550 C CA . ASP A 1 202 ? -4.089 -3.497 15.819 1.00 87.00 202 ASP A CA 1
ATOM 1551 C C . ASP A 1 202 ? -3.740 -3.662 17.308 1.00 87.00 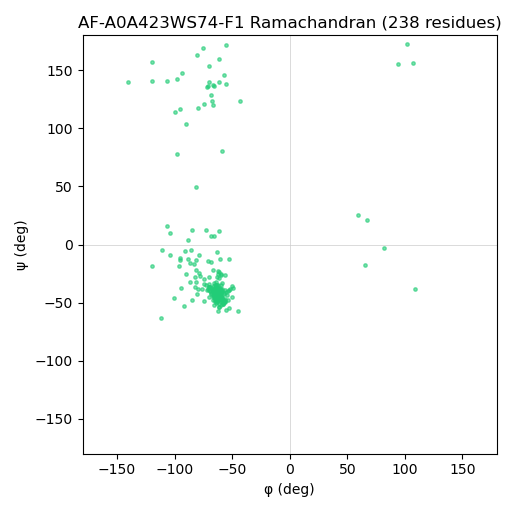202 ASP A C 1
ATOM 1553 O O . ASP A 1 202 ? -4.487 -3.234 18.186 1.00 87.00 202 ASP A O 1
ATOM 1557 N N . LEU A 1 203 ? -2.579 -4.251 17.632 1.00 89.44 203 LEU A N 1
ATOM 1558 C CA . LEU A 1 203 ? -2.103 -4.321 19.017 1.00 89.44 203 LEU A CA 1
ATOM 1559 C C . LEU A 1 203 ? -1.840 -2.939 19.630 1.00 89.44 203 LEU A C 1
ATOM 1561 O O . LEU A 1 203 ? -1.929 -2.812 20.851 1.00 89.44 203 LEU A O 1
ATOM 1565 N N . LYS A 1 204 ? -1.501 -1.931 18.817 1.00 85.31 204 LYS A N 1
ATOM 1566 C CA . LYS A 1 204 ? -1.270 -0.551 19.271 1.00 85.31 204 LYS A CA 1
ATOM 1567 C C . LYS A 1 204 ? -2.580 0.215 19.447 1.00 85.31 204 LYS A C 1
ATOM 1569 O O . LYS A 1 204 ? -2.675 1.034 20.355 1.00 85.31 204 LYS A O 1
ATOM 1574 N N . ASP A 1 205 ? -3.582 -0.109 18.632 1.00 83.25 205 ASP A N 1
ATOM 1575 C CA . ASP A 1 205 ? -4.814 0.674 18.488 1.00 83.25 205 ASP A CA 1
ATOM 1576 C C . ASP A 1 205 ? -6.043 0.028 19.153 1.00 83.25 205 ASP A C 1
ATOM 1578 O O . ASP A 1 205 ? -7.179 0.445 18.916 1.00 83.25 205 ASP A O 1
ATOM 1582 N N . GLN A 1 206 ? -5.839 -0.950 20.045 1.00 84.56 206 GLN A N 1
ATOM 1583 C CA . GLN A 1 206 ? -6.925 -1.727 20.658 1.00 84.56 206 GLN A CA 1
ATOM 1584 C C . GLN A 1 206 ? -8.012 -0.871 21.322 1.00 84.56 206 GLN A C 1
ATOM 1586 O O . GLN A 1 206 ? -9.193 -1.196 21.223 1.00 84.56 206 GLN A O 1
ATOM 1591 N N . ASP A 1 207 ? -7.644 0.207 22.017 1.00 83.69 207 ASP A N 1
ATOM 1592 C CA . ASP A 1 207 ? -8.622 1.063 22.700 1.00 83.69 207 ASP A CA 1
ATOM 1593 C C . ASP A 1 207 ? -9.479 1.854 21.703 1.00 83.69 207 ASP A C 1
ATOM 1595 O O . ASP A 1 207 ? -10.694 1.996 21.888 1.00 83.69 207 ASP A O 1
ATOM 1599 N N . GLY A 1 208 ? -8.873 2.296 20.598 1.00 80.69 208 GLY A N 1
ATOM 1600 C CA . GLY A 1 208 ? -9.584 2.910 19.479 1.00 80.69 208 GLY A CA 1
ATOM 1601 C C . GLY A 1 208 ? -10.510 1.914 18.782 1.00 80.69 208 GLY A C 1
ATOM 1602 O O . GLY A 1 208 ? -11.673 2.230 18.518 1.00 80.69 208 GLY A O 1
ATOM 1603 N N . ASP A 1 209 ? -10.036 0.689 18.554 1.00 83.19 209 ASP A N 1
ATOM 1604 C CA . ASP A 1 209 ? -10.820 -0.379 17.933 1.00 83.19 209 ASP A CA 1
ATOM 1605 C C . ASP A 1 209 ? -12.012 -0.801 18.797 1.00 83.19 209 ASP A C 1
ATOM 1607 O O . ASP A 1 209 ? -13.127 -0.914 18.284 1.00 83.19 209 ASP A O 1
ATOM 1611 N N . ARG A 1 210 ? -11.823 -0.944 20.116 1.00 83.81 210 ARG A N 1
ATOM 1612 C CA . ARG A 1 210 ? -12.910 -1.224 21.071 1.00 83.81 210 ARG A CA 1
ATOM 1613 C C . ARG A 1 210 ? -13.962 -0.125 21.060 1.00 83.81 210 ARG A C 1
ATOM 1615 O O . ARG A 1 210 ? -15.150 -0.424 20.981 1.00 83.81 210 ARG A O 1
ATOM 1622 N N . THR A 1 211 ? -13.532 1.137 21.095 1.00 82.19 211 THR A N 1
ATOM 1623 C CA . THR A 1 211 ? -14.440 2.296 21.083 1.00 82.19 211 THR A CA 1
ATOM 1624 C C . THR A 1 211 ? -15.262 2.351 19.794 1.00 82.19 211 THR A C 1
ATOM 1626 O O . THR A 1 211 ? -16.437 2.708 19.817 1.00 82.19 211 THR A O 1
ATOM 1629 N N . ARG A 1 212 ? -14.669 1.945 18.666 1.00 74.00 212 ARG A N 1
ATOM 1630 C CA . ARG A 1 212 ? -15.331 1.890 17.354 1.00 74.00 212 ARG A CA 1
ATOM 1631 C C . ARG A 1 212 ? -16.104 0.594 17.095 1.00 74.00 212 ARG A C 1
ATOM 1633 O O . ARG A 1 212 ? -16.744 0.484 16.053 1.00 74.00 212 ARG A O 1
ATOM 1640 N N . GLY A 1 213 ? -16.042 -0.383 18.000 1.00 79.44 213 GLY A N 1
ATOM 1641 C CA . GLY A 1 213 ? -16.646 -1.704 17.809 1.00 79.44 213 GLY A CA 1
ATOM 1642 C C . GLY A 1 213 ? -15.990 -2.540 16.702 1.00 79.44 213 GLY A C 1
ATOM 1643 O O . GLY A 1 213 ? -16.624 -3.461 16.184 1.00 79.44 213 GLY A O 1
ATOM 1644 N N . ARG A 1 214 ? -14.741 -2.234 16.325 1.00 80.50 214 ARG A N 1
ATOM 1645 C CA . ARG A 1 214 ? -13.984 -2.983 15.314 1.00 80.50 214 ARG A CA 1
ATOM 1646 C C . ARG A 1 214 ? -13.555 -4.336 15.865 1.00 80.50 214 ARG A C 1
ATOM 1648 O O . ARG A 1 214 ? -13.044 -4.442 16.980 1.00 80.50 214 ARG A O 1
ATOM 1655 N N . LYS A 1 215 ? -13.728 -5.382 15.059 1.00 84.25 215 LYS A N 1
ATOM 1656 C CA . LYS A 1 215 ? -13.325 -6.747 15.408 1.00 84.25 215 LYS A CA 1
ATOM 1657 C C . LYS A 1 215 ? -11.968 -7.070 14.781 1.00 84.25 215 LYS A C 1
ATOM 1659 O O . LYS A 1 215 ? -11.895 -7.753 13.768 1.00 84.25 215 LYS A O 1
ATOM 1664 N N . THR A 1 216 ? -10.889 -6.575 15.377 1.00 88.25 216 THR A N 1
ATOM 1665 C CA . THR A 1 216 ? -9.520 -6.974 15.001 1.00 88.25 216 THR A CA 1
ATOM 1666 C C . THR A 1 216 ? -9.143 -8.305 15.650 1.00 88.25 216 THR A C 1
ATOM 1668 O O . THR A 1 216 ? -9.788 -8.721 16.614 1.00 88.25 216 THR A O 1
ATOM 1671 N N . ILE A 1 217 ? -8.102 -8.996 15.166 1.00 89.31 217 ILE A N 1
ATOM 1672 C CA . ILE A 1 217 ? -7.670 -10.278 15.764 1.00 89.31 217 ILE A CA 1
ATOM 1673 C C . ILE A 1 217 ? -7.340 -10.101 17.253 1.00 89.31 217 ILE A C 1
ATOM 1675 O O . ILE A 1 217 ? -7.759 -10.914 18.078 1.00 89.31 217 ILE A O 1
ATOM 1679 N N . ALA A 1 218 ? -6.654 -9.012 17.609 1.00 90.50 218 ALA A N 1
ATOM 1680 C CA . ALA A 1 218 ? -6.301 -8.691 18.989 1.00 90.50 218 ALA A CA 1
ATOM 1681 C C . ALA A 1 218 ? -7.528 -8.499 19.898 1.00 90.50 218 ALA A C 1
ATOM 1683 O O . ALA A 1 218 ? -7.520 -8.957 21.041 1.00 90.50 218 ALA A O 1
ATOM 1684 N N . VAL A 1 219 ? -8.592 -7.860 19.398 1.00 89.75 219 VAL A N 1
ATOM 1685 C CA . VAL A 1 219 ? -9.838 -7.642 20.152 1.00 89.75 219 VAL A CA 1
ATOM 1686 C C . VAL A 1 219 ? -10.719 -8.897 20.168 1.00 89.75 219 VAL A C 1
ATOM 1688 O O . VAL A 1 219 ? -11.330 -9.198 21.189 1.00 89.75 219 VAL A O 1
ATOM 1691 N N . TYR A 1 220 ? -10.781 -9.638 19.059 1.00 91.81 220 TYR A N 1
ATOM 1692 C CA . TYR A 1 220 ? -11.696 -10.766 18.868 1.00 91.81 220 TYR A CA 1
ATOM 1693 C C . TYR A 1 220 ? -11.168 -12.092 19.434 1.00 91.81 220 TYR A C 1
ATOM 1695 O O . TYR A 1 220 ? -11.898 -12.790 20.133 1.00 91.81 220 TYR A O 1
ATOM 1703 N N . LEU A 1 221 ? -9.910 -12.449 19.146 1.00 92.69 221 LEU A N 1
ATOM 1704 C CA . LEU A 1 221 ? -9.265 -13.677 19.645 1.00 92.69 221 LEU A CA 1
ATOM 1705 C C . LEU A 1 221 ? -8.431 -13.441 20.911 1.00 92.69 221 LEU A C 1
ATOM 1707 O O . LEU A 1 221 ? -8.017 -14.395 21.569 1.00 92.69 221 LEU A O 1
ATOM 1711 N N . GLY A 1 222 ? -8.194 -12.177 21.256 1.00 91.94 222 GLY A N 1
ATOM 1712 C CA . GLY A 1 222 ? -7.417 -11.777 22.417 1.00 91.94 222 GLY A CA 1
ATOM 1713 C C . GLY A 1 222 ? -5.943 -11.520 22.105 1.00 91.94 222 GLY A C 1
ATOM 1714 O O . GLY A 1 222 ? -5.338 -12.063 21.177 1.00 91.94 222 GLY A O 1
ATOM 1715 N N . GLU A 1 223 ? -5.342 -10.690 22.951 1.00 92.75 223 GLU A N 1
ATOM 1716 C CA . GLU A 1 223 ? -3.970 -10.209 22.800 1.00 92.75 223 GLU A CA 1
ATOM 1717 C C . GLU A 1 223 ? -2.934 -11.339 22.788 1.00 92.75 223 GLU A C 1
ATOM 1719 O O . GLU A 1 223 ? -1.992 -11.306 21.998 1.00 92.75 223 GLU A O 1
ATOM 1724 N N . TRP A 1 224 ? -3.113 -12.364 23.626 1.00 94.50 224 TRP A N 1
ATOM 1725 C CA . TRP A 1 224 ? -2.185 -13.494 23.695 1.00 94.50 224 TRP A CA 1
ATOM 1726 C C . TRP A 1 224 ? -2.115 -14.263 22.371 1.00 94.50 224 TRP A C 1
ATOM 1728 O O . TRP A 1 224 ? -1.020 -14.572 21.897 1.00 94.50 224 TRP A O 1
ATOM 1738 N N . VAL A 1 225 ? -3.265 -14.520 21.738 1.00 94.44 225 VAL A N 1
ATOM 1739 C CA . VAL A 1 225 ? -3.333 -15.214 20.442 1.00 94.44 225 VAL A CA 1
ATOM 1740 C C . VAL A 1 225 ? -2.689 -14.356 19.358 1.00 94.44 225 VAL A C 1
ATOM 1742 O O . VAL A 1 225 ? -1.880 -14.848 18.571 1.00 94.44 225 VAL A O 1
ATOM 1745 N N . SER A 1 226 ? -2.984 -13.054 19.348 1.00 93.56 226 SER A N 1
ATOM 1746 C CA . SER A 1 226 ? -2.384 -12.134 18.383 1.00 93.56 226 SER A CA 1
ATOM 1747 C C . SER A 1 226 ? -0.857 -12.076 18.531 1.00 93.56 226 SER A C 1
ATOM 1749 O O . SER A 1 226 ? -0.131 -12.339 17.576 1.00 93.56 226 SER A O 1
ATOM 1751 N N . ARG A 1 227 ? -0.332 -11.863 19.744 1.00 95.19 227 ARG A N 1
ATOM 1752 C CA . ARG A 1 227 ? 1.121 -11.790 19.989 1.00 95.19 227 ARG A CA 1
ATOM 1753 C C . ARG A 1 227 ? 1.854 -13.086 19.654 1.00 95.19 227 ARG A C 1
ATOM 1755 O O . ARG A 1 227 ? 2.919 -13.038 19.043 1.00 95.19 227 ARG A O 1
ATOM 1762 N N . THR A 1 228 ? 1.311 -14.235 20.058 1.00 96.56 228 THR A N 1
ATOM 1763 C CA . THR A 1 228 ? 1.961 -15.534 19.817 1.00 96.56 228 THR A CA 1
ATOM 1764 C C . THR A 1 228 ? 1.936 -15.924 18.343 1.00 96.56 228 THR A C 1
ATOM 1766 O O . THR A 1 228 ? 2.951 -16.399 17.835 1.00 96.56 228 THR A O 1
ATOM 1769 N N . SER A 1 229 ? 0.835 -15.660 17.630 1.00 95.75 229 SER A N 1
ATOM 1770 C CA . SER A 1 229 ? 0.767 -15.887 16.181 1.00 95.75 229 SER A CA 1
ATOM 1771 C C . SER A 1 229 ? 1.730 -14.980 15.409 1.00 95.75 229 SER A C 1
ATOM 1773 O O . SER A 1 229 ? 2.471 -15.482 14.567 1.00 95.75 229 SER A O 1
ATOM 1775 N N . ILE A 1 230 ? 1.813 -13.685 15.744 1.00 95.19 230 ILE A N 1
ATOM 1776 C CA . ILE A 1 230 ? 2.800 -12.764 15.153 1.00 95.19 230 ILE A CA 1
ATOM 1777 C C . ILE A 1 230 ? 4.224 -13.280 15.385 1.00 95.19 230 ILE A C 1
ATOM 1779 O O . ILE A 1 230 ? 5.001 -13.369 14.437 1.00 95.19 230 ILE A O 1
ATOM 1783 N N . ALA A 1 231 ? 4.568 -13.645 16.625 1.00 95.88 231 ALA A N 1
ATOM 1784 C CA . ALA A 1 231 ? 5.902 -14.146 16.956 1.00 95.88 231 ALA A CA 1
ATOM 1785 C C . ALA A 1 231 ? 6.247 -15.410 16.154 1.00 95.88 231 ALA A C 1
ATOM 1787 O O . ALA A 1 231 ? 7.329 -15.495 15.574 1.00 95.88 231 ALA A O 1
ATOM 1788 N N . PHE A 1 232 ? 5.307 -16.356 16.064 1.00 96.69 232 PHE A N 1
ATOM 1789 C CA . PHE A 1 232 ? 5.465 -17.562 15.258 1.00 96.69 232 PHE A CA 1
ATOM 1790 C C . PHE A 1 232 ? 5.727 -17.234 13.784 1.00 96.69 232 PHE A C 1
ATOM 1792 O O . PHE A 1 232 ? 6.699 -17.732 13.218 1.00 96.69 232 PHE A O 1
ATOM 1799 N N . PHE A 1 233 ? 4.903 -16.384 13.163 1.00 96.62 233 PHE A N 1
ATOM 1800 C CA . PHE A 1 233 ? 5.036 -16.081 11.740 1.00 96.62 233 PHE A CA 1
ATOM 1801 C C . PHE A 1 233 ? 6.287 -15.264 11.421 1.00 96.62 233 PHE A C 1
ATOM 1803 O O . PHE A 1 233 ? 6.937 -15.546 10.420 1.00 96.62 233 PHE A O 1
ATOM 1810 N N . ILE A 1 234 ? 6.691 -14.322 12.280 1.00 95.00 234 ILE A N 1
ATOM 1811 C CA . ILE A 1 234 ? 7.977 -13.624 12.124 1.00 95.00 234 ILE A CA 1
ATOM 1812 C C . ILE A 1 234 ? 9.129 -14.636 12.120 1.00 95.00 234 ILE A C 1
ATOM 1814 O O . ILE A 1 234 ? 9.974 -14.588 11.227 1.00 95.00 234 ILE A O 1
ATOM 1818 N N . CYS A 1 235 ? 9.153 -15.576 13.070 1.00 95.44 235 CYS A N 1
ATOM 1819 C CA . CYS A 1 235 ? 10.172 -16.626 13.105 1.00 95.44 235 CYS A CA 1
ATOM 1820 C C . CYS A 1 235 ? 10.117 -17.520 11.862 1.00 95.44 235 CYS A C 1
ATOM 1822 O O . CYS A 1 235 ? 11.157 -17.797 11.273 1.00 95.44 235 CYS A O 1
ATOM 1824 N N . PHE A 1 236 ? 8.919 -17.936 11.445 1.00 96.06 236 PHE A N 1
ATOM 1825 C CA . PHE A 1 236 ? 8.720 -18.750 10.250 1.00 96.06 236 PHE A CA 1
ATOM 1826 C C . PHE A 1 236 ? 9.321 -18.074 9.015 1.00 96.06 236 PHE A C 1
ATOM 1828 O O . PHE A 1 236 ? 10.213 -18.649 8.399 1.00 96.06 236 PHE A O 1
ATOM 1835 N N . TRP A 1 237 ? 8.919 -16.837 8.710 1.00 94.94 237 TRP A N 1
ATOM 1836 C CA . TRP A 1 237 ? 9.402 -16.084 7.546 1.00 94.94 237 TRP A CA 1
ATOM 1837 C C . TRP A 1 237 ? 10.884 -15.703 7.618 1.00 94.94 237 TRP A C 1
ATOM 1839 O O . TRP A 1 237 ? 11.491 -15.444 6.587 1.00 94.94 237 TRP A O 1
ATOM 1849 N N . SER A 1 238 ? 11.475 -15.651 8.815 1.00 91.75 238 SER A N 1
ATOM 1850 C CA . SER A 1 238 ? 12.906 -15.349 8.978 1.00 91.75 238 SER A CA 1
ATOM 1851 C C . SER A 1 238 ? 13.805 -16.570 8.759 1.00 91.75 238 SER A C 1
ATOM 1853 O O . SER A 1 238 ? 14.997 -16.411 8.507 1.00 91.75 238 SER A O 1
ATOM 1855 N N . CYS A 1 239 ? 13.253 -17.777 8.905 1.00 90.69 239 CYS A N 1
ATOM 1856 C CA . CYS A 1 239 ? 13.991 -19.041 8.841 1.00 90.69 239 CYS A CA 1
ATOM 1857 C C . CYS A 1 239 ? 13.663 -19.886 7.599 1.00 90.69 239 CYS A C 1
ATOM 1859 O O . CYS A 1 239 ? 14.255 -20.956 7.444 1.00 90.69 239 CYS A O 1
ATOM 1861 N N . SER A 1 240 ? 12.703 -19.457 6.775 1.00 75.25 240 SER A N 1
ATOM 1862 C CA . SER A 1 240 ? 12.326 -20.118 5.516 1.00 75.25 240 SER A CA 1
ATOM 1863 C C . SER A 1 240 ? 13.011 -19.477 4.317 1.00 75.25 240 SER A C 1
ATOM 1865 O O . SER A 1 240 ? 13.324 -20.249 3.383 1.00 75.25 240 SER A O 1
#

Mean predicted aligned error: 8.04 Å

Secondary structure (DSSP, 8-state):
----PPPPPPGGGTSHHHHHHHHHHHHHHHHHHHHIIIIIHHHHHHHHHHHHT-TTSB---SS----HHHHHHTHHHHHHHHHHHHHHHHHHHT-STT-SSS-HHHHHHHHHHHHHHHHHHHHHHS-HHHHHHHHHHHHHHHTS-GGGSHHHHHHHHHHHHHHHHHHHHHHHH-TT--B-HHHHHHHHHHHHHHHHHGGGTTTTSHHHHHHHT---HHHHT-HHHHHHHHHHHHHHHHH-

Radius of gyration: 21.88 Å; Cα contacts (8 Å, |Δi|>4): 273; chains: 1; bounding box: 41×88×49 Å

pLDDT: mean 85.33, std 15.08, range [37.56, 98.38]

Organism: NCBI:txid1230097